Protein AF-0000000073562180 (afdb_homodimer)

pLDDT: mean 92.58, std 6.16, range [59.47, 98.06]

Radius of gyration: 21.29 Å; Cα contacts (8 Å, |Δi|>4): 419; chains: 2; bounding box: 47×71×52 Å

InterPro domains:
  IPR002048 EF-hand domain [PS50222] (78-113)
  IPR011992 EF-hand domain pair [SSF47473] (5-172)
  IPR018247 EF-Hand 1, calcium-binding site [PS00018] (91-103)

Secondary structure (DSSP, 8-state):
--GGGS-HHHHHHHHHHHGGGT-B-HHHHHHHHHHHHHT-SSS------HHHHHHHHHHH-SSSSSSB-HHHHHHHHHHHHHHHHHHHHH-TT-SSSB-HHHHHHHHHHHT----HHHHHHHHHHH--TTS-B-HHHHHHHHHHHHHHHHHHHHH-TT--SEEEEEHHHHHHHH--/--GGGS-HHHHHHHHHHHGGGT-B-HHHHHHHHHHHHHT-SSS------HHHHHHHHHHH-SSSSSSB-HHHHHHHHHHHHHHHHHHHHH-TT-SSSB-HHHHHHHHHHHT----HHHHHHHHHHH--TTS-B-HHHHHHHHHHHHHHHHHHHHH-TT--SEEEEEHHHHHHHH--

Organism: Merluccius polli (NCBI:txid89951)

Solvent-accessible surface area (backbone atoms only — not comparable to full-atom values): 19311 Å² total; per-residue (Å²): 132,61,75,80,72,50,54,65,68,56,49,51,52,46,55,69,67,21,53,92,78,53,34,34,39,36,70,53,43,30,52,51,52,36,54,59,48,66,74,43,83,76,48,36,66,90,56,61,48,63,64,50,29,43,50,48,40,61,69,49,32,82,82,74,76,74,30,30,38,69,64,38,42,52,53,48,50,54,49,52,53,51,52,49,52,43,50,59,70,45,24,80,81,69,73,22,39,30,44,66,69,35,42,55,56,38,38,44,73,75,68,46,90,70,54,69,66,34,50,52,48,48,46,72,64,48,28,47,98,81,50,35,27,32,46,48,42,48,52,46,47,53,52,50,49,53,47,48,52,52,49,48,56,66,62,21,76,81,67,74,63,46,37,78,34,37,64,65,55,45,44,42,70,34,72,90,132,60,75,83,73,49,55,65,67,56,50,52,53,45,52,70,68,20,52,93,78,53,34,33,39,36,70,53,45,29,53,50,53,37,55,59,49,68,74,45,82,78,48,36,67,90,55,60,47,62,64,50,28,43,49,47,39,61,67,48,33,82,84,75,75,76,31,30,40,67,67,37,42,51,52,49,50,52,49,51,52,52,53,48,53,44,50,58,70,44,24,81,81,68,74,22,40,30,45,67,70,37,42,55,55,39,37,43,72,74,68,45,90,70,53,70,66,34,51,51,48,49,46,70,63,48,28,48,100,80,51,36,27,32,47,46,42,48,51,44,48,53,53,49,50,52,47,49,53,51,48,48,55,66,63,22,75,80,67,73,63,46,37,78,34,38,65,67,54,45,43,42,70,34,72,86

Foldseek 3Di:
DDLVPDPPVLVVVQDVQCPDVQWAALVSVQVVVQVVCVPDDQADDPGADSVLSLLLLVQQPDPPPSTHHSVSVSVVVVLLVVLVVLQNVLPPVSPNWHALVSLQVSCVVSPDDDDPVVSVVLQVVAADPVSIHTSSSSSSSSSVRVLVVVVQCVQPVVVPVDHDDDPVRVCVSPVD/DDPVPDPPVLVVVQDVQCPDVQWAALVSVQVVVQVVCVPDDQADDPGADSVLSLLLLVQQPDPPPSTHHSVSVVVSVVLLVVLVVLQNVLPPVSPNWHALVSLQVSCVVSPDDDDPVVSVVLQVVAADPVSTHTSSSSSSSSSVRVLVVVVQCVQPVVVPVDHDDDPVRVCVSPVD

Structure (mmCIF, N/CA/C/O backbone):
data_AF-0000000073562180-model_v1
#
loop_
_entity.id
_entity.type
_entity.pdbx_description
1 polymer 'Calpain-2 catalytic subunit'
#
loop_
_atom_site.group_PDB
_atom_site.id
_atom_site.type_symbol
_atom_site.label_atom_id
_atom_site.label_alt_id
_atom_site.label_comp_id
_atom_site.label_asym_id
_atom_site.label_entity_id
_atom_site.label_seq_id
_atom_site.pdbx_PDB_ins_code
_atom_site.Cartn_x
_atom_site.Cartn_y
_atom_site.Cartn_z
_atom_site.occupancy
_atom_site.B_iso_or_equiv
_atom_site.auth_seq_id
_atom_site.auth_comp_id
_atom_site.auth_asym_id
_atom_site.auth_atom_id
_atom_site.pdbx_PDB_model_num
ATOM 1 N N . MET A 1 1 ? -0.769 -30.156 0.851 1 60.34 1 MET A N 1
ATOM 2 C CA . MET A 1 1 ? 0.366 -30.844 0.241 1 60.34 1 MET A CA 1
ATOM 3 C C . MET A 1 1 ? 1.23 -31.516 1.304 1 60.34 1 MET A C 1
ATOM 5 O O . MET A 1 1 ? 1.386 -30.984 2.406 1 60.34 1 MET A O 1
ATOM 9 N N . ASP A 1 2 ? 1.503 -32.656 1.08 1 68.19 2 ASP A N 1
ATOM 10 C CA . ASP A 1 2 ? 2.371 -33.469 1.955 1 68.19 2 ASP A CA 1
ATOM 11 C C . ASP A 1 2 ? 3.826 -33 1.825 1 68.19 2 ASP A C 1
ATOM 13 O O . ASP A 1 2 ? 4.32 -32.812 0.716 1 68.19 2 ASP A O 1
ATOM 17 N N . PRO A 1 3 ? 4.543 -32.625 2.977 1 70.38 3 PRO A N 1
ATOM 18 C CA . PRO A 1 3 ? 5.953 -32.219 2.912 1 70.38 3 PRO A CA 1
ATOM 19 C C . PRO A 1 3 ? 6.812 -33.25 2.143 1 70.38 3 PRO A C 1
ATOM 21 O O . PRO A 1 3 ? 7.836 -32.875 1.566 1 70.38 3 PRO A O 1
ATOM 24 N N . ASN A 1 4 ? 6.344 -34.344 2.143 1 68.12 4 ASN A N 1
ATOM 25 C CA . ASN A 1 4 ? 7.102 -35.375 1.451 1 68.12 4 ASN A CA 1
ATOM 26 C C . ASN A 1 4 ? 6.996 -35.25 -0.065 1 68.12 4 ASN A C 1
ATOM 28 O O . ASN A 1 4 ? 7.793 -35.812 -0.806 1 68.12 4 ASN A O 1
ATOM 32 N N . GLU A 1 5 ? 6.102 -34.469 -0.422 1 74.81 5 GLU A N 1
ATOM 33 C CA . GLU A 1 5 ? 5.871 -34.281 -1.852 1 74.81 5 GLU A CA 1
ATOM 34 C C . GLU A 1 5 ? 6.707 -33.125 -2.4 1 74.81 5 GLU A C 1
ATOM 36 O O . GLU A 1 5 ? 6.812 -32.938 -3.617 1 74.81 5 GLU A O 1
ATOM 41 N N . VAL A 1 6 ? 7.422 -32.562 -1.433 1 78.94 6 VAL A N 1
ATOM 42 C CA . VAL A 1 6 ? 8.242 -31.438 -1.845 1 78.94 6 VAL A CA 1
ATOM 43 C C . VAL A 1 6 ? 9.602 -31.938 -2.344 1 78.94 6 VAL A C 1
ATOM 45 O O . VAL A 1 6 ? 10.195 -32.844 -1.739 1 78.94 6 VAL A O 1
ATOM 48 N N . ASP A 1 7 ? 9.992 -31.469 -3.504 1 82.38 7 ASP A N 1
ATOM 49 C CA . ASP A 1 7 ? 11.281 -31.812 -4.098 1 82.38 7 ASP A CA 1
ATOM 50 C C . ASP A 1 7 ? 12.414 -31.656 -3.084 1 82.38 7 ASP A C 1
ATOM 52 O O . ASP A 1 7 ? 12.5 -30.641 -2.395 1 82.38 7 ASP A O 1
ATOM 56 N N . PRO A 1 8 ? 13.195 -32.719 -2.971 1 84.25 8 PRO A N 1
ATOM 57 C CA . PRO A 1 8 ? 14.297 -32.688 -2.014 1 84.25 8 PRO A CA 1
ATOM 58 C C . PRO A 1 8 ? 15.227 -31.5 -2.234 1 84.25 8 PRO A C 1
ATOM 60 O O . PRO A 1 8 ? 15.758 -30.938 -1.272 1 84.25 8 PRO A O 1
ATOM 63 N N . HIS A 1 9 ? 15.391 -31.172 -3.441 1 82.44 9 HIS A N 1
ATOM 64 C CA . HIS A 1 9 ? 16.234 -30.016 -3.719 1 82.44 9 HIS A CA 1
ATOM 65 C C . HIS A 1 9 ? 15.641 -28.734 -3.146 1 82.44 9 HIS A C 1
ATOM 67 O O . HIS A 1 9 ? 16.359 -27.922 -2.553 1 82.44 9 HIS A O 1
ATOM 73 N N . PHE A 1 10 ? 14.414 -28.688 -3.297 1 84.81 10 PHE A N 1
ATOM 74 C CA . PHE A 1 10 ? 13.719 -27.531 -2.752 1 84.81 10 PHE A CA 1
ATOM 75 C C . PHE A 1 10 ? 13.789 -27.531 -1.229 1 84.81 10 PHE A C 1
ATOM 77 O O . PHE A 1 10 ? 13.992 -26.469 -0.62 1 84.81 10 PHE A O 1
ATOM 84 N N . LYS A 1 11 ? 13.695 -28.609 -0.672 1 84.31 11 LYS A N 1
ATOM 85 C CA . LYS A 1 11 ? 13.773 -28.734 0.781 1 84.31 11 LYS A CA 1
ATOM 86 C C . LYS A 1 11 ? 15.148 -28.312 1.293 1 84.31 11 LYS A C 1
ATOM 88 O O . LYS A 1 11 ? 15.258 -27.625 2.307 1 84.31 11 LYS A O 1
ATOM 93 N N . HIS A 1 12 ? 16.062 -28.75 0.602 1 83.62 12 HIS A N 1
ATOM 94 C CA . HIS A 1 12 ? 17.438 -28.406 0.982 1 83.62 12 HIS A CA 1
ATOM 95 C C . HIS A 1 12 ? 17.672 -26.906 0.892 1 83.62 12 HIS A C 1
ATOM 97 O O . HIS A 1 12 ? 18.281 -26.312 1.778 1 83.62 12 HIS A O 1
ATOM 103 N N . LEU A 1 13 ? 17.156 -26.375 -0.151 1 79.94 13 LEU A N 1
ATOM 104 C CA . LEU A 1 13 ? 17.266 -24.938 -0.328 1 79.94 13 LEU A CA 1
ATOM 105 C C . LEU A 1 13 ? 16.547 -24.188 0.79 1 79.94 13 LEU A C 1
ATOM 107 O O . LEU A 1 13 ? 17.078 -23.219 1.346 1 79.94 13 LEU A O 1
ATOM 111 N N . PHE A 1 14 ? 15.414 -24.672 1.1 1 87.25 14 PHE A N 1
ATOM 112 C CA . PHE A 1 14 ? 14.602 -24.094 2.164 1 87.25 14 PHE A CA 1
ATOM 113 C C . PHE A 1 14 ? 15.352 -24.125 3.492 1 87.25 14 PHE A C 1
ATOM 115 O O . PHE A 1 14 ? 15.391 -23.125 4.211 1 87.25 14 PHE A O 1
ATOM 122 N N . ILE A 1 15 ? 15.953 -25.219 3.82 1 82.81 15 ILE A N 1
ATOM 123 C CA . ILE A 1 15 ? 16.672 -25.391 5.078 1 82.81 15 ILE A CA 1
ATOM 124 C C . ILE A 1 15 ? 17.844 -24.422 5.129 1 82.81 15 ILE A C 1
ATOM 126 O O . ILE A 1 15 ? 18.141 -23.844 6.176 1 82.81 15 ILE A O 1
ATOM 130 N N . LYS A 1 16 ? 18.375 -24.219 4.066 1 82.38 16 LYS A N 1
ATOM 131 C CA . LYS A 1 16 ? 19.547 -23.344 3.988 1 82.38 16 LYS A CA 1
ATOM 132 C C . LYS A 1 16 ? 19.141 -21.891 4.203 1 82.38 16 LYS A C 1
ATOM 134 O O . LYS A 1 16 ? 19.906 -21.109 4.789 1 82.38 16 LYS A O 1
ATOM 139 N N . ILE A 1 17 ? 17.922 -21.609 3.855 1 82.44 17 ILE A N 1
ATOM 140 C CA . ILE A 1 17 ? 17.594 -20.188 3.809 1 82.44 17 ILE A CA 1
ATOM 141 C C . ILE A 1 17 ? 16.734 -19.828 5.012 1 82.44 17 ILE A C 1
ATOM 143 O O . ILE A 1 17 ? 16.656 -18.656 5.402 1 82.44 17 ILE A O 1
ATOM 147 N N . SER A 1 18 ? 15.953 -20.719 5.625 1 83.44 18 SER A N 1
ATOM 148 C CA . SER A 1 18 ? 15.008 -20.453 6.699 1 83.44 18 SER A CA 1
ATOM 149 C C . SER A 1 18 ? 15.719 -20.297 8.039 1 83.44 18 SER A C 1
ATOM 151 O O . SER A 1 18 ? 15.141 -19.75 8.992 1 83.44 18 SER A O 1
ATOM 153 N N . GLY A 1 19 ? 16.875 -20.531 8.133 1 78.75 19 GLY A N 1
ATOM 154 C CA . GLY A 1 19 ? 17.609 -20.406 9.375 1 78.75 19 GLY A CA 1
ATOM 155 C C . GLY A 1 19 ? 17.234 -21.453 10.406 1 78.75 19 GLY A C 1
ATOM 156 O O . GLY A 1 19 ? 16.828 -22.562 10.047 1 78.75 19 GLY A O 1
ATOM 157 N N . ASN A 1 20 ? 17.297 -21.031 11.734 1 79.94 20 ASN A N 1
ATOM 158 C CA . ASN A 1 20 ? 17.188 -21.969 12.852 1 79.94 20 ASN A CA 1
ATOM 159 C C . ASN A 1 20 ? 15.742 -22.359 13.133 1 79.94 20 ASN A C 1
ATOM 161 O O . ASN A 1 20 ? 15.477 -23.453 13.625 1 79.94 20 ASN A O 1
ATOM 165 N N . ASP A 1 21 ? 14.867 -21.484 12.773 1 83.56 21 ASP A N 1
ATOM 166 C CA . ASP A 1 21 ? 13.484 -21.75 13.141 1 83.56 21 ASP A CA 1
ATOM 167 C C . ASP A 1 21 ? 12.742 -22.438 11.992 1 83.56 21 ASP A C 1
ATOM 169 O O . ASP A 1 21 ? 11.562 -22.781 12.125 1 83.56 21 ASP A O 1
ATOM 173 N N . SER A 1 22 ? 13.383 -22.672 10.867 1 88.88 22 SER A N 1
ATOM 174 C CA . SER A 1 22 ? 12.836 -23.344 9.688 1 88.88 22 SER A CA 1
ATOM 175 C C . SER A 1 22 ? 11.617 -22.594 9.148 1 88.88 22 SER A C 1
ATOM 177 O O . SER A 1 22 ? 10.648 -23.219 8.711 1 88.88 22 SER A O 1
ATOM 179 N N . GLU A 1 23 ? 11.57 -21.312 9.383 1 94.38 23 GLU A N 1
ATOM 180 C CA . GLU A 1 23 ? 10.547 -20.438 8.812 1 94.38 23 GLU A CA 1
ATOM 181 C C . GLU A 1 23 ? 11.172 -19.203 8.18 1 94.38 23 GLU A C 1
ATOM 183 O O . GLU A 1 23 ? 12.227 -18.734 8.617 1 94.38 23 GLU A O 1
ATOM 188 N N . ILE A 1 24 ? 10.562 -18.703 7.168 1 94.62 24 ILE A N 1
ATOM 189 C CA . ILE A 1 24 ? 11.078 -17.562 6.43 1 94.62 24 ILE A CA 1
ATOM 190 C C . ILE A 1 24 ? 10.305 -16.297 6.82 1 94.62 24 ILE A C 1
ATOM 192 O O . ILE A 1 24 ? 9.086 -16.234 6.625 1 94.62 24 ILE A O 1
ATOM 196 N N . SER A 1 25 ? 10.984 -15.305 7.371 1 92.94 25 SER A N 1
ATOM 197 C CA . SER A 1 25 ? 10.398 -14.008 7.699 1 92.94 25 SER A CA 1
ATOM 198 C C . SER A 1 25 ? 10.289 -13.125 6.465 1 92.94 25 SER A C 1
ATOM 200 O O . SER A 1 25 ? 10.883 -13.422 5.426 1 92.94 25 SER A O 1
ATOM 202 N N . PRO A 1 26 ? 9.586 -12.031 6.598 1 93.56 26 PRO A N 1
ATOM 203 C CA . PRO A 1 26 ? 9.531 -11.102 5.469 1 93.56 26 PRO A CA 1
ATOM 204 C C . PRO A 1 26 ? 10.906 -10.555 5.082 1 93.56 26 PRO A C 1
ATOM 206 O O . PRO A 1 26 ? 11.195 -10.391 3.895 1 93.56 26 PRO A O 1
ATOM 209 N N . PHE A 1 27 ? 11.688 -10.344 6.035 1 91 27 PHE A N 1
ATOM 210 C CA . PHE A 1 27 ? 13.031 -9.844 5.773 1 91 27 PHE A CA 1
ATOM 211 C C . PHE A 1 27 ? 13.852 -10.867 5 1 91 27 PHE A C 1
ATOM 213 O O . PHE A 1 27 ? 14.531 -10.523 4.031 1 91 27 PHE A O 1
ATOM 220 N N . GLU A 1 28 ? 13.781 -12.047 5.406 1 92.31 28 GLU A N 1
ATOM 221 C CA . GLU A 1 28 ? 14.492 -13.125 4.73 1 92.31 28 GLU A CA 1
ATOM 222 C C . GLU A 1 28 ? 13.938 -13.367 3.334 1 92.31 28 GLU A C 1
ATOM 224 O O . GLU A 1 28 ? 14.688 -13.625 2.393 1 92.31 28 GLU A O 1
ATOM 229 N N . LEU A 1 29 ? 12.648 -13.289 3.268 1 95.12 29 LEU A N 1
ATOM 230 C CA . LEU A 1 29 ? 12 -13.469 1.972 1 95.12 29 LEU A CA 1
ATOM 231 C C . LEU A 1 29 ? 12.484 -12.422 0.975 1 95.12 29 LEU A C 1
ATOM 233 O O . LEU A 1 29 ? 12.75 -12.734 -0.185 1 95.12 29 LEU A O 1
ATOM 237 N N . GLN A 1 30 ? 12.578 -11.25 1.396 1 94.5 30 GLN A N 1
ATOM 238 C CA . GLN A 1 30 ? 13.062 -10.164 0.545 1 94.5 30 GLN A CA 1
ATOM 239 C C . GLN A 1 30 ? 14.438 -10.492 -0.026 1 94.5 30 GLN A C 1
ATOM 241 O O . GLN A 1 30 ? 14.68 -10.32 -1.223 1 94.5 30 GLN A O 1
ATOM 246 N N . GLU A 1 31 ? 15.281 -10.938 0.769 1 93.06 31 GLU A N 1
ATOM 247 C CA . GLU A 1 31 ? 16.625 -11.297 0.339 1 93.06 31 GLU A CA 1
ATOM 248 C C . GLU A 1 31 ? 16.594 -12.438 -0.677 1 93.06 31 GLU A C 1
ATOM 250 O O . GLU A 1 31 ? 17.297 -12.391 -1.693 1 93.06 31 GLU A O 1
ATOM 255 N N . ILE A 1 32 ? 15.828 -13.383 -0.373 1 93.06 32 ILE A N 1
ATOM 256 C CA . ILE A 1 32 ? 15.727 -14.562 -1.222 1 93.06 32 ILE A CA 1
ATOM 257 C C . ILE A 1 32 ? 15.211 -14.164 -2.604 1 93.06 32 ILE A C 1
ATOM 259 O O . ILE A 1 32 ? 15.812 -14.508 -3.621 1 93.06 32 ILE A O 1
ATOM 263 N N . LEU A 1 33 ? 14.141 -13.438 -2.639 1 94.62 33 LEU A N 1
ATOM 264 C CA . LEU A 1 33 ? 13.531 -13.055 -3.906 1 94.62 33 LEU A CA 1
ATOM 265 C C . LEU A 1 33 ? 14.453 -12.148 -4.703 1 94.62 33 LEU A C 1
ATOM 267 O O . LEU A 1 33 ? 14.594 -12.305 -5.918 1 94.62 33 LEU A O 1
ATOM 271 N N . ASN A 1 34 ? 15.062 -11.25 -4.055 1 94.25 34 ASN A N 1
ATOM 272 C CA . ASN A 1 34 ? 16 -10.359 -4.738 1 94.25 34 ASN A CA 1
ATOM 273 C C . ASN A 1 34 ? 17.188 -11.125 -5.309 1 94.25 34 ASN A C 1
ATOM 275 O O . ASN A 1 34 ? 17.641 -10.836 -6.418 1 94.25 34 ASN A O 1
ATOM 279 N N . ASP A 1 35 ? 17.641 -12.062 -4.582 1 91.88 35 ASP A N 1
ATOM 280 C CA . ASP A 1 35 ? 18.75 -12.891 -5.055 1 91.88 35 ASP A CA 1
ATOM 281 C C . ASP A 1 35 ? 18.344 -13.695 -6.293 1 91.88 35 ASP A C 1
ATOM 283 O O . ASP A 1 35 ? 19.125 -13.797 -7.246 1 91.88 35 ASP A O 1
ATOM 287 N N . VAL A 1 36 ? 17.219 -14.258 -6.207 1 88.88 36 VAL A N 1
ATOM 288 C CA . VAL A 1 36 ? 16.719 -15.047 -7.32 1 88.88 36 VAL A CA 1
ATOM 289 C C . VAL A 1 36 ? 16.547 -14.156 -8.555 1 88.88 36 VAL A C 1
ATOM 291 O O . VAL A 1 36 ? 16.938 -14.539 -9.656 1 88.88 36 VAL A O 1
ATOM 294 N N . MET A 1 37 ? 16.047 -12.984 -8.406 1 89.88 37 MET A N 1
ATOM 295 C CA . MET A 1 37 ? 15.742 -12.109 -9.531 1 89.88 37 MET A CA 1
ATOM 296 C C . MET A 1 37 ? 17.016 -11.5 -10.117 1 89.88 37 MET A C 1
ATOM 298 O O . MET A 1 37 ? 17.078 -11.211 -11.312 1 89.88 37 MET A O 1
ATOM 302 N N . LYS A 1 38 ? 17.922 -11.258 -9.266 1 89.81 38 LYS A N 1
ATOM 303 C CA . LYS A 1 38 ? 19.188 -10.688 -9.719 1 89.81 38 LYS A CA 1
ATOM 304 C C . LYS A 1 38 ? 19.859 -11.57 -10.766 1 89.81 38 LYS A C 1
ATOM 306 O O . LYS A 1 38 ? 20.609 -11.086 -11.609 1 89.81 38 LYS A O 1
ATOM 311 N N . LYS A 1 39 ? 19.609 -12.781 -10.773 1 89.06 39 LYS A N 1
ATOM 312 C CA . LYS A 1 39 ? 20.25 -13.75 -11.672 1 89.06 39 LYS A CA 1
ATOM 313 C C . LYS A 1 39 ? 19.516 -13.812 -13.008 1 89.06 39 LYS A C 1
ATOM 315 O O . LYS A 1 39 ? 20 -14.438 -13.953 1 89.06 39 LYS A O 1
ATOM 320 N N . ARG A 1 40 ? 18.469 -13.164 -13.062 1 88.69 40 ARG A N 1
ATOM 321 C CA . ARG A 1 40 ? 17.656 -13.219 -14.273 1 88.69 40 ARG A CA 1
ATOM 322 C C . ARG A 1 40 ? 17.906 -11.984 -15.141 1 88.69 40 ARG A C 1
ATOM 324 O O . ARG A 1 40 ? 18.031 -10.875 -14.625 1 88.69 40 ARG A O 1
ATOM 331 N N . LEU A 1 41 ? 17.969 -12.219 -16.453 1 88.06 41 LEU A N 1
ATOM 332 C CA . LEU A 1 41 ? 18.188 -11.133 -17.406 1 88.06 41 LEU A CA 1
ATOM 333 C C . LEU A 1 41 ? 16.922 -10.883 -18.234 1 88.06 41 LEU A C 1
ATOM 335 O O . LEU A 1 41 ? 16.812 -9.852 -18.891 1 88.06 41 LEU A O 1
ATOM 339 N N . ASP A 1 42 ? 16 -11.703 -18.109 1 90.62 42 ASP A N 1
ATOM 340 C CA . ASP A 1 42 ? 14.828 -11.664 -18.984 1 90.62 42 ASP A CA 1
ATOM 341 C C . ASP A 1 42 ? 13.727 -10.789 -18.391 1 90.62 42 ASP A C 1
ATOM 343 O O . ASP A 1 42 ? 12.734 -10.492 -19.062 1 90.62 42 ASP A O 1
ATOM 347 N N . VAL A 1 43 ? 13.891 -10.336 -17.109 1 93.25 43 VAL A N 1
ATOM 348 C CA . VAL A 1 43 ? 12.922 -9.461 -16.469 1 93.25 43 VAL A CA 1
ATOM 349 C C . VAL A 1 43 ? 13.641 -8.32 -15.758 1 93.25 43 VAL A C 1
ATOM 351 O O . VAL A 1 43 ? 14.727 -8.516 -15.195 1 93.25 43 VAL A O 1
ATOM 354 N N . LYS A 1 44 ? 13.07 -7.258 -15.883 1 94.31 44 LYS A N 1
ATOM 355 C CA . LYS A 1 44 ? 13.594 -6.117 -15.141 1 94.31 44 LYS A CA 1
ATOM 356 C C . LYS A 1 44 ? 12.977 -6.043 -13.742 1 94.31 44 LYS A C 1
ATOM 358 O O . LYS A 1 44 ? 11.781 -6.293 -13.57 1 94.31 44 LYS A O 1
ATOM 363 N N . THR A 1 45 ? 13.805 -5.688 -12.789 1 92.88 45 THR A N 1
ATOM 364 C CA . THR A 1 45 ? 13.352 -5.582 -11.406 1 92.88 45 THR A CA 1
ATOM 365 C C . THR A 1 45 ? 14.133 -4.504 -10.656 1 92.88 45 THR A C 1
ATOM 367 O O . THR A 1 45 ? 15.336 -4.332 -10.883 1 92.88 45 THR A O 1
ATOM 370 N N . ASP A 1 46 ? 13.43 -3.783 -9.758 1 89.06 46 ASP A N 1
ATOM 371 C CA . ASP A 1 46 ? 14.07 -2.832 -8.859 1 89.06 46 ASP A CA 1
ATOM 372 C C . ASP A 1 46 ? 14.25 -3.434 -7.465 1 89.06 46 ASP A C 1
ATOM 374 O O . ASP A 1 46 ? 14.719 -2.758 -6.547 1 89.06 46 ASP A O 1
ATOM 378 N N . GLY A 1 47 ? 13.867 -4.711 -7.355 1 92.94 47 GLY A N 1
ATOM 379 C CA . GLY A 1 47 ? 13.883 -5.344 -6.047 1 92.94 47 GLY A CA 1
ATOM 380 C C . GLY A 1 47 ? 12.547 -5.273 -5.328 1 92.94 47 GLY A C 1
ATOM 381 O O . GLY A 1 47 ? 11.789 -4.316 -5.508 1 92.94 47 GLY A O 1
ATOM 382 N N . PHE A 1 48 ? 12.375 -6.262 -4.48 1 94.06 48 PHE A N 1
ATOM 383 C CA . PHE A 1 48 ? 11.133 -6.293 -3.717 1 94.06 48 PHE A CA 1
ATOM 384 C C . PHE A 1 48 ? 11.234 -5.406 -2.482 1 94.06 48 PHE A C 1
ATOM 386 O O . PHE A 1 48 ? 12.266 -5.387 -1.809 1 94.06 48 PHE A O 1
ATOM 393 N N . SER A 1 49 ? 10.156 -4.723 -2.287 1 89.62 49 SER A N 1
ATOM 394 C CA . SER A 1 49 ? 10.102 -3.949 -1.05 1 89.62 49 SER A CA 1
ATOM 395 C C . SER A 1 49 ? 9.727 -4.832 0.135 1 89.62 49 SER A C 1
ATOM 397 O O . SER A 1 49 ? 9.133 -5.898 -0.041 1 89.62 49 SER A O 1
ATOM 399 N N . LEU A 1 50 ? 10.117 -4.375 1.303 1 88.94 50 LEU A N 1
ATOM 400 C CA . LEU A 1 50 ? 9.734 -5.102 2.51 1 88.94 50 LEU A CA 1
ATOM 401 C C . LEU A 1 50 ? 8.219 -5.148 2.656 1 88.94 50 LEU A C 1
ATOM 403 O O . LEU A 1 50 ? 7.668 -6.16 3.102 1 88.94 50 LEU A O 1
ATOM 407 N N . GLN A 1 51 ? 7.586 -4.141 2.285 1 88.5 51 GLN A N 1
ATOM 408 C CA . GLN A 1 51 ? 6.129 -4.09 2.344 1 88.5 51 GLN A CA 1
ATOM 409 C C . GLN A 1 51 ? 5.504 -5.164 1.458 1 88.5 51 GLN A C 1
ATOM 411 O O . GLN A 1 51 ? 4.574 -5.859 1.876 1 88.5 51 GLN A O 1
ATOM 416 N N . THR A 1 52 ? 6.012 -5.301 0.276 1 92.56 52 THR A N 1
ATOM 417 C CA . THR A 1 52 ? 5.52 -6.332 -0.632 1 92.56 52 THR A CA 1
ATOM 418 C C . THR A 1 52 ? 5.738 -7.723 -0.042 1 92.56 52 THR A C 1
ATOM 420 O O . THR A 1 52 ? 4.848 -8.57 -0.096 1 92.56 52 THR A O 1
ATOM 423 N N . CYS A 1 53 ? 6.887 -7.91 0.587 1 95 53 CYS A N 1
ATOM 424 C CA . CYS A 1 53 ? 7.199 -9.203 1.181 1 95 53 CYS A CA 1
ATOM 425 C C . CYS A 1 53 ? 6.285 -9.5 2.365 1 95 53 CYS A C 1
ATOM 427 O O . CYS A 1 53 ? 5.887 -10.641 2.58 1 95 53 CYS A O 1
ATOM 429 N N . ARG A 1 54 ? 5.949 -8.508 3.105 1 93.38 54 ARG A N 1
ATOM 430 C CA . ARG A 1 54 ? 4.988 -8.68 4.188 1 93.38 54 ARG A CA 1
ATOM 431 C C . ARG A 1 54 ? 3.627 -9.109 3.65 1 93.38 54 ARG A C 1
ATOM 433 O O . ARG A 1 54 ? 2.967 -9.969 4.238 1 93.38 54 ARG A O 1
ATOM 440 N N . GLN A 1 55 ? 3.281 -8.523 2.562 1 94.12 55 GLN A N 1
ATOM 441 C CA . GLN A 1 55 ? 2.006 -8.875 1.946 1 94.12 55 GLN A CA 1
ATOM 442 C C . GLN A 1 55 ? 2.018 -10.312 1.439 1 94.12 55 GLN A C 1
ATOM 444 O O . GLN A 1 55 ? 1.026 -11.031 1.575 1 94.12 55 GLN A O 1
ATOM 449 N N . ILE A 1 56 ? 3.107 -10.672 0.9 1 97.25 56 ILE A N 1
ATOM 450 C CA . ILE A 1 56 ? 3.25 -12.031 0.403 1 97.25 56 ILE A CA 1
ATOM 451 C C . ILE A 1 56 ? 3.117 -13.023 1.56 1 97.25 56 ILE A C 1
ATOM 453 O O . ILE A 1 56 ? 2.363 -13.992 1.471 1 97.25 56 ILE A O 1
ATOM 457 N N . VAL A 1 57 ? 3.811 -12.727 2.568 1 96.44 57 VAL A N 1
ATOM 458 C CA . VAL A 1 57 ? 3.746 -13.586 3.748 1 96.44 57 VAL A CA 1
ATOM 459 C C . VAL A 1 57 ? 2.316 -13.625 4.281 1 96.44 57 VAL A C 1
ATOM 461 O O . VAL A 1 57 ? 1.812 -14.688 4.641 1 96.44 57 VAL A O 1
ATOM 464 N N . GLY A 1 58 ? 1.676 -12.516 4.277 1 95.25 58 GLY A N 1
ATOM 465 C CA . GLY A 1 58 ? 0.294 -12.453 4.727 1 95.25 58 GLY A CA 1
ATOM 466 C C . GLY A 1 58 ? -0.638 -13.336 3.918 1 95.25 58 GLY A C 1
ATOM 467 O O . GLY A 1 58 ? -1.507 -14.008 4.477 1 95.25 58 GLY A O 1
ATOM 468 N N . LEU A 1 59 ? -0.411 -13.383 2.664 1 96.19 59 LEU A N 1
ATOM 469 C CA . LEU A 1 59 ? -1.254 -14.188 1.785 1 96.19 59 LEU A CA 1
ATOM 470 C C . LEU A 1 59 ? -0.952 -15.672 1.952 1 96.19 59 LEU A C 1
ATOM 472 O O . LEU A 1 59 ? -1.869 -16.5 1.995 1 96.19 59 LEU A O 1
ATOM 476 N N . MET A 1 60 ? 0.316 -15.984 2.113 1 97.19 60 MET A N 1
ATOM 477 C CA . MET A 1 60 ? 0.75 -17.375 1.999 1 97.19 60 MET A CA 1
ATOM 478 C C . MET A 1 60 ? 0.709 -18.062 3.355 1 97.19 60 MET A C 1
ATOM 480 O O . MET A 1 60 ? 0.631 -19.297 3.426 1 97.19 60 MET A O 1
ATOM 484 N N . ASP A 1 61 ? 0.832 -17.312 4.352 1 96.25 61 ASP A N 1
ATOM 485 C CA . ASP A 1 61 ? 0.876 -17.875 5.699 1 96.25 61 ASP A CA 1
ATOM 486 C C . ASP A 1 61 ? -0.483 -18.438 6.102 1 96.25 61 ASP A C 1
ATOM 488 O O . ASP A 1 61 ? -1.431 -17.688 6.34 1 96.25 61 ASP A O 1
ATOM 492 N N . ARG A 1 62 ? -0.495 -19.719 6.32 1 93.38 62 ARG A N 1
ATOM 493 C CA . ARG A 1 62 ? -1.763 -20.359 6.648 1 93.38 62 ARG A CA 1
ATOM 494 C C . ARG A 1 62 ? -1.827 -20.719 8.125 1 93.38 62 ARG A C 1
ATOM 496 O O . ARG A 1 62 ? -2.912 -20.922 8.68 1 93.38 62 ARG A O 1
ATOM 503 N N . ASP A 1 63 ? -0.745 -20.766 8.805 1 92.5 63 ASP A N 1
ATOM 504 C CA . ASP A 1 63 ? -0.76 -21.219 10.188 1 92.5 63 ASP A CA 1
ATOM 505 C C . ASP A 1 63 ? -0.641 -20.047 11.156 1 92.5 63 ASP A C 1
ATOM 507 O O . ASP A 1 63 ? -0.584 -20.25 12.375 1 92.5 63 ASP A O 1
ATOM 511 N N . GLY A 1 64 ? -0.465 -18.828 10.703 1 89.75 64 GLY A N 1
ATOM 512 C CA . GLY A 1 64 ? -0.556 -17.641 11.531 1 89.75 64 GLY A CA 1
ATOM 513 C C . GLY A 1 64 ? 0.733 -17.328 12.266 1 89.75 64 GLY A C 1
ATOM 514 O O . GLY A 1 64 ? 0.719 -16.625 13.281 1 89.75 64 GLY A O 1
ATOM 515 N N . THR A 1 65 ? 1.876 -17.828 11.766 1 91.38 65 THR A N 1
ATOM 516 C CA . THR A 1 65 ? 3.148 -17.594 12.438 1 91.38 65 THR A CA 1
ATOM 517 C C . THR A 1 65 ? 3.77 -16.281 11.984 1 91.38 65 THR A C 1
ATOM 519 O O . THR A 1 65 ? 4.773 -15.836 12.539 1 91.38 65 THR A O 1
ATOM 522 N N . SER A 1 66 ? 3.18 -15.742 10.922 1 90.75 66 SER A N 1
ATOM 523 C CA . SER A 1 66 ? 3.707 -14.523 10.312 1 90.75 66 SER A CA 1
ATOM 524 C C . SER A 1 66 ? 5.016 -14.797 9.578 1 90.75 66 SER A C 1
ATOM 526 O O . SER A 1 66 ? 5.781 -13.875 9.289 1 90.75 66 SER A O 1
ATOM 528 N N . LYS A 1 67 ? 5.328 -16.062 9.414 1 94.88 67 LYS A N 1
ATOM 529 C CA . LYS A 1 67 ? 6.445 -16.562 8.617 1 94.88 67 LYS A CA 1
ATOM 530 C C . LYS A 1 67 ? 6 -17.688 7.695 1 94.88 67 LYS A C 1
ATOM 532 O O . LYS A 1 67 ? 4.859 -18.156 7.777 1 94.88 67 LYS A O 1
ATOM 537 N N . LEU A 1 68 ? 6.891 -18.062 6.789 1 96.31 68 LEU A N 1
ATOM 538 C CA . LEU A 1 68 ? 6.535 -19.125 5.848 1 96.31 68 LEU A CA 1
ATOM 539 C C . LEU A 1 68 ? 7.258 -20.422 6.191 1 96.31 68 LEU A C 1
ATOM 541 O O . LEU A 1 68 ? 8.484 -20.453 6.273 1 96.31 68 LEU A O 1
ATOM 545 N N . GLY A 1 69 ? 6.465 -21.438 6.434 1 94.25 69 GLY A N 1
ATOM 546 C CA . GLY A 1 69 ? 7.035 -22.766 6.523 1 94.25 69 GLY A CA 1
ATOM 547 C C . GLY A 1 69 ? 7.348 -23.375 5.168 1 94.25 69 GLY A C 1
ATOM 548 O O . GLY A 1 69 ? 7.152 -22.719 4.133 1 94.25 69 GLY A O 1
ATOM 549 N N . LEU A 1 70 ? 7.766 -24.625 5.254 1 92.62 70 LEU A N 1
ATOM 550 C CA . LEU A 1 70 ? 8.227 -25.297 4.047 1 92.62 70 LEU A CA 1
ATOM 551 C C . LEU A 1 70 ? 7.113 -25.391 3.01 1 92.62 70 LEU A C 1
ATOM 553 O O . LEU A 1 70 ? 7.309 -25.031 1.849 1 92.62 70 LEU A O 1
ATOM 557 N N . LEU A 1 71 ? 6.012 -25.812 3.385 1 94 71 LEU A N 1
ATOM 558 C CA . LEU A 1 71 ? 4.906 -26.016 2.453 1 94 71 LEU A CA 1
ATOM 559 C C . LEU A 1 71 ? 4.395 -24.672 1.92 1 94 71 LEU A C 1
ATOM 561 O O . LEU A 1 71 ? 4.074 -24.562 0.735 1 94 71 LEU A O 1
ATOM 565 N N . GLU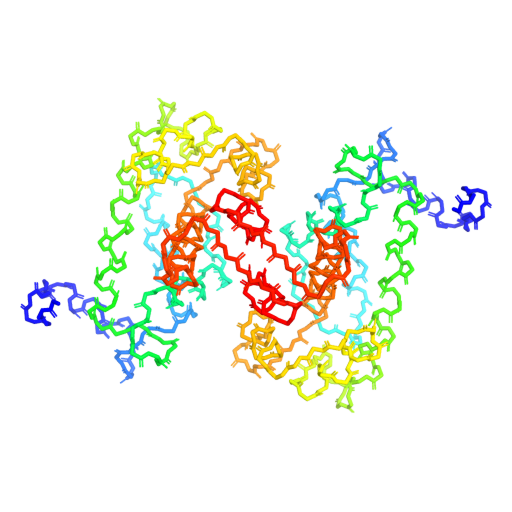 A 1 72 ? 4.277 -23.688 2.789 1 96 72 GLU A N 1
ATOM 566 C CA . GLU A 1 72 ? 3.846 -22.359 2.391 1 96 72 GLU A CA 1
ATOM 567 C C . GLU A 1 72 ? 4.816 -21.734 1.392 1 96 72 GLU A C 1
ATOM 569 O O . GLU A 1 72 ? 4.395 -21.109 0.412 1 96 72 GLU A O 1
ATOM 574 N N . PHE A 1 73 ? 6.02 -22.016 1.698 1 95.06 73 PHE A N 1
ATOM 575 C CA . PHE A 1 73 ? 7.039 -21.469 0.809 1 95.06 73 PHE A CA 1
ATOM 576 C C . PHE A 1 73 ? 7.008 -22.172 -0.543 1 95.06 73 PHE A C 1
ATOM 578 O O . PHE A 1 73 ? 7.199 -21.547 -1.583 1 95.06 73 PHE A O 1
ATOM 585 N N . HIS A 1 74 ? 6.852 -23.375 -0.526 1 94.12 74 HIS A N 1
ATOM 586 C CA . HIS A 1 74 ? 6.75 -24.141 -1.771 1 94.12 74 HIS A CA 1
ATOM 587 C C . HIS A 1 74 ? 5.582 -23.641 -2.619 1 94.12 74 HIS A C 1
ATOM 589 O O . HIS A 1 74 ? 5.711 -23.5 -3.838 1 94.12 74 HIS A O 1
ATOM 595 N N . ALA A 1 75 ? 4.508 -23.375 -2.016 1 95.31 75 ALA A N 1
ATOM 596 C CA . ALA A 1 75 ? 3.342 -22.844 -2.713 1 95.31 75 ALA A CA 1
ATOM 597 C C . ALA A 1 75 ? 3.643 -21.469 -3.312 1 95.31 75 ALA A C 1
ATOM 599 O O . ALA A 1 75 ? 3.25 -21.188 -4.445 1 95.31 75 ALA A O 1
ATOM 600 N N . LEU A 1 76 ? 4.285 -20.703 -2.555 1 95.88 76 LEU A N 1
ATOM 601 C CA . LEU A 1 76 ? 4.688 -19.391 -3.043 1 95.88 76 LEU A CA 1
ATOM 602 C C . LEU A 1 76 ? 5.586 -19.516 -4.27 1 95.88 76 LEU A C 1
ATOM 604 O O . LEU A 1 76 ? 5.375 -18.828 -5.27 1 95.88 76 LEU A O 1
ATOM 608 N N . TRP A 1 77 ? 6.508 -20.406 -4.137 1 93.31 77 TRP A N 1
ATOM 609 C CA . TRP A 1 77 ? 7.457 -20.594 -5.227 1 93.31 77 TRP A CA 1
ATOM 610 C C . TRP A 1 77 ? 6.742 -21.016 -6.508 1 93.31 77 TRP A C 1
ATOM 612 O O . TRP A 1 77 ? 7.035 -20.5 -7.59 1 93.31 77 TRP A O 1
ATOM 622 N N . THR A 1 78 ? 5.895 -21.891 -6.363 1 94.5 78 THR A N 1
ATOM 623 C CA . THR A 1 78 ? 5.102 -22.344 -7.5 1 94.5 78 THR A CA 1
ATOM 624 C C . THR A 1 78 ? 4.32 -21.172 -8.109 1 94.5 78 THR A C 1
ATOM 626 O O . THR A 1 78 ? 4.258 -21.047 -9.336 1 94.5 78 THR A O 1
ATOM 629 N N . LYS A 1 79 ? 3.789 -20.375 -7.312 1 95.69 79 LYS A N 1
ATOM 630 C CA . LYS A 1 79 ? 3.035 -19.203 -7.766 1 95.69 79 LYS A CA 1
ATOM 631 C C . LYS A 1 79 ? 3.936 -18.219 -8.508 1 95.69 79 LYS A C 1
ATOM 633 O O . LYS A 1 79 ? 3.553 -17.688 -9.547 1 95.69 79 LYS A O 1
ATOM 638 N N . ILE A 1 80 ? 5.066 -18 -8.008 1 95.12 80 ILE A N 1
ATOM 639 C CA . ILE A 1 80 ? 6.008 -17.062 -8.609 1 95.12 80 ILE A CA 1
ATOM 640 C C . ILE A 1 80 ? 6.434 -17.578 -9.984 1 95.12 80 ILE A C 1
ATOM 642 O O . ILE A 1 80 ? 6.531 -16.797 -10.938 1 95.12 80 ILE A O 1
ATOM 646 N N . GLN A 1 81 ? 6.648 -18.891 -10.062 1 94.69 81 GLN A N 1
ATOM 647 C CA . GLN A 1 81 ? 7.004 -19.469 -11.352 1 94.69 81 GLN A CA 1
ATOM 648 C C . GLN A 1 81 ? 5.883 -19.281 -12.375 1 94.69 81 GLN A C 1
ATOM 650 O O . GLN A 1 81 ? 6.137 -18.938 -13.531 1 94.69 81 GLN A O 1
ATOM 655 N N . LYS A 1 82 ? 4.734 -19.484 -11.914 1 97.06 82 LYS A N 1
ATOM 656 C CA . LYS A 1 82 ? 3.578 -19.281 -12.789 1 97.06 82 LYS A CA 1
ATOM 657 C C . LYS A 1 82 ? 3.482 -17.828 -13.25 1 97.06 82 LYS A C 1
ATOM 659 O O . LYS A 1 82 ? 3.268 -17.562 -14.43 1 97.06 82 LYS A O 1
ATOM 664 N N . TYR A 1 83 ? 3.576 -16.891 -12.352 1 96.81 83 TYR A N 1
ATOM 665 C CA . TYR A 1 83 ? 3.49 -15.469 -12.656 1 96.81 83 TYR A CA 1
ATOM 666 C C . TYR A 1 83 ? 4.625 -15.039 -13.578 1 96.81 83 TYR A C 1
ATOM 668 O O . TYR A 1 83 ? 4.441 -14.18 -14.453 1 96.81 83 TYR A O 1
ATOM 676 N N . LEU A 1 84 ? 5.801 -15.656 -13.375 1 95.62 84 LEU A N 1
ATOM 677 C CA . LEU A 1 84 ? 6.934 -15.383 -14.258 1 95.62 84 LEU A CA 1
ATOM 678 C C . LEU A 1 84 ? 6.629 -15.828 -15.688 1 95.62 84 LEU A C 1
ATOM 680 O O . LEU A 1 84 ? 6.906 -15.102 -16.641 1 95.62 84 LEU A O 1
ATOM 684 N N . ASP A 1 85 ? 6.082 -16.969 -15.789 1 96.88 85 ASP A N 1
ATOM 685 C CA . ASP A 1 85 ? 5.711 -17.484 -17.109 1 96.88 85 ASP A CA 1
ATOM 686 C C . ASP A 1 85 ? 4.699 -16.547 -17.781 1 96.88 85 ASP A C 1
ATOM 688 O O . ASP A 1 85 ? 4.84 -16.234 -18.969 1 96.88 85 ASP A O 1
ATOM 692 N N . ILE A 1 86 ? 3.754 -16.125 -17.078 1 97.75 86 ILE A N 1
ATOM 693 C CA . ILE A 1 86 ? 2.74 -15.219 -17.594 1 97.75 86 ILE A CA 1
ATOM 694 C C . ILE A 1 86 ? 3.393 -13.906 -18.016 1 97.75 86 ILE A C 1
ATOM 696 O O . ILE A 1 86 ? 3.111 -13.383 -19.094 1 97.75 86 ILE A O 1
ATOM 700 N N . PHE A 1 87 ? 4.215 -13.398 -17.156 1 97.31 87 PHE A N 1
ATOM 701 C CA . PHE A 1 87 ? 4.91 -12.141 -17.422 1 97.31 87 PHE A CA 1
ATOM 702 C C . PHE A 1 87 ? 5.691 -12.227 -18.734 1 97.31 87 PHE A C 1
ATOM 704 O O . PHE A 1 87 ? 5.57 -11.352 -19.594 1 97.31 87 PHE A O 1
ATOM 711 N N . ARG A 1 88 ? 6.391 -13.266 -18.922 1 94.94 88 ARG A N 1
ATOM 712 C CA . ARG A 1 88 ? 7.238 -13.453 -20.094 1 94.94 88 ARG A CA 1
ATOM 713 C C . ARG A 1 88 ? 6.398 -13.586 -21.359 1 94.94 88 ARG A C 1
ATOM 715 O O . ARG A 1 88 ? 6.766 -13.062 -22.406 1 94.94 88 ARG A O 1
ATOM 722 N N . ARG A 1 89 ? 5.367 -14.219 -21.25 1 95.81 89 ARG A N 1
ATOM 723 C CA . ARG A 1 89 ? 4.512 -14.453 -22.406 1 95.81 89 ARG A CA 1
ATOM 724 C C . ARG A 1 89 ? 3.881 -13.156 -22.906 1 95.81 89 ARG A C 1
ATOM 726 O O . ARG A 1 89 ? 3.658 -12.984 -24.109 1 95.81 89 ARG A O 1
ATOM 733 N N . HIS A 1 90 ? 3.629 -12.258 -21.984 1 95.69 90 HIS A N 1
ATOM 734 C CA . HIS A 1 90 ? 2.906 -11.047 -22.359 1 95.69 90 HIS A CA 1
ATOM 735 C C . HIS A 1 90 ? 3.861 -9.875 -22.547 1 95.69 90 HIS A C 1
ATOM 737 O O . HIS A 1 90 ? 3.438 -8.781 -22.938 1 95.69 90 HIS A O 1
ATOM 743 N N . ASP A 1 91 ? 5.117 -10.148 -22.219 1 93.44 91 ASP A N 1
ATOM 744 C CA . ASP A 1 91 ? 6.125 -9.156 -22.578 1 93.44 91 ASP A CA 1
ATOM 745 C C . ASP A 1 91 ? 6.5 -9.242 -24.047 1 93.44 91 ASP A C 1
ATOM 747 O O . ASP A 1 91 ? 7.609 -9.656 -24.391 1 93.44 91 ASP A O 1
ATOM 751 N N . SER A 1 92 ? 5.727 -8.68 -24.891 1 89.69 92 SER A N 1
ATOM 752 C CA . SER A 1 92 ? 5.789 -8.867 -26.344 1 89.69 92 SER A CA 1
ATOM 753 C C . SER A 1 92 ? 7.051 -8.25 -26.922 1 89.69 92 SER A C 1
ATOM 755 O O . SER A 1 92 ? 7.59 -8.742 -27.922 1 89.69 92 SER A O 1
ATOM 757 N N . ASP A 1 93 ? 7.586 -7.156 -26.344 1 89.69 93 ASP A N 1
ATOM 758 C CA . ASP A 1 93 ? 8.742 -6.484 -26.922 1 89.69 93 ASP A CA 1
ATOM 759 C C . ASP A 1 93 ? 10.031 -6.883 -26.203 1 89.69 93 ASP A C 1
ATOM 761 O O . ASP A 1 93 ? 11.078 -6.27 -26.406 1 89.69 93 ASP A O 1
ATOM 765 N N . SER A 1 94 ? 9.922 -7.785 -25.266 1 90.31 94 SER A N 1
ATOM 766 C CA . SER A 1 94 ? 11.055 -8.312 -24.516 1 90.31 94 SER A CA 1
ATOM 767 C C . SER A 1 94 ? 11.812 -7.195 -23.797 1 90.31 94 SER A C 1
ATOM 769 O O . SER A 1 94 ? 13.039 -7.207 -23.75 1 90.31 94 SER A O 1
ATOM 771 N N . SER A 1 95 ? 11.086 -6.191 -23.359 1 90.88 95 SER A N 1
ATOM 772 C CA . SER A 1 95 ? 11.68 -5.066 -22.641 1 90.88 95 SER A CA 1
ATOM 773 C C . SER A 1 95 ? 11.984 -5.426 -21.203 1 90.88 95 SER A C 1
ATOM 775 O O . SER A 1 95 ? 12.727 -4.711 -20.516 1 90.88 95 SER A O 1
ATOM 777 N N . GLY A 1 96 ? 11.375 -6.492 -20.719 1 94.38 96 GLY A N 1
ATOM 778 C CA . GLY A 1 96 ? 11.492 -6.852 -19.312 1 94.38 96 GLY A CA 1
ATOM 779 C C . GLY A 1 96 ? 10.5 -6.133 -18.422 1 94.38 96 GLY A C 1
ATOM 780 O O . GLY A 1 96 ? 10.562 -6.242 -17.203 1 94.38 96 GLY A O 1
ATOM 781 N N . THR A 1 97 ? 9.609 -5.348 -19.078 1 95.88 97 THR A N 1
ATOM 782 C CA . THR A 1 97 ? 8.523 -4.648 -18.391 1 95.88 97 THR A CA 1
ATOM 783 C C . THR A 1 97 ? 7.203 -4.863 -19.125 1 95.88 97 THR A C 1
ATOM 785 O O . THR A 1 97 ? 7.176 -5.414 -20.219 1 95.88 97 THR A O 1
ATOM 788 N N . MET A 1 98 ? 6.188 -4.48 -18.438 1 95.75 98 MET A N 1
ATOM 789 C CA . MET A 1 98 ? 4.859 -4.672 -19 1 95.75 98 MET A CA 1
ATOM 790 C C . MET A 1 98 ? 4.145 -3.338 -19.188 1 95.75 98 MET A C 1
ATOM 792 O O . MET A 1 98 ? 4.188 -2.482 -18.297 1 95.75 98 MET A O 1
ATOM 796 N N . SER A 1 99 ? 3.52 -3.213 -20.359 1 94.81 99 SER A N 1
ATOM 797 C CA . SER A 1 99 ? 2.652 -2.061 -20.594 1 94.81 99 SER A CA 1
ATOM 798 C C . SER A 1 99 ? 1.273 -2.277 -19.969 1 94.81 99 SER A C 1
ATOM 800 O O . SER A 1 99 ? 0.952 -3.381 -19.531 1 94.81 99 SER A O 1
ATOM 802 N N . SER A 1 100 ? 0.431 -1.227 -20.016 1 92.62 100 SER A N 1
ATOM 803 C CA . SER A 1 100 ? -0.917 -1.318 -19.469 1 92.62 100 SER A CA 1
ATOM 804 C C . SER A 1 100 ? -1.755 -2.342 -20.234 1 92.62 100 SER A C 1
ATOM 806 O O . SER A 1 100 ? -2.521 -3.096 -19.625 1 92.62 100 SER A O 1
ATOM 808 N N . HIS A 1 101 ? -1.578 -2.332 -21.5 1 92.69 101 HIS A N 1
ATOM 809 C CA . HIS A 1 101 ? -2.322 -3.277 -22.328 1 92.69 101 HIS A CA 1
ATOM 810 C C . HIS A 1 101 ? -1.885 -4.711 -22.047 1 92.69 101 HIS A C 1
ATOM 812 O O . HIS A 1 101 ? -2.725 -5.602 -21.891 1 92.69 101 HIS A O 1
ATOM 818 N N . GLU A 1 102 ? -0.643 -4.91 -21.969 1 96.12 102 GLU A N 1
ATOM 819 C CA . GLU A 1 102 ? -0.116 -6.234 -21.641 1 96.12 102 GLU A CA 1
ATOM 820 C C . GLU A 1 102 ? -0.544 -6.68 -20.25 1 96.12 102 GLU A C 1
ATOM 822 O O . GLU A 1 102 ? -0.842 -7.855 -20.031 1 96.12 102 GLU A O 1
ATOM 827 N N . LEU A 1 103 ? -0.585 -5.723 -19.391 1 96.81 103 LEU A N 1
ATOM 828 C CA . LEU A 1 103 ? -0.973 -6.012 -18.016 1 96.81 103 LEU A CA 1
ATOM 829 C C . LEU A 1 103 ? -2.393 -6.566 -17.953 1 96.81 103 LEU A C 1
ATOM 831 O O . LEU A 1 103 ? -2.652 -7.543 -17.25 1 96.81 103 LEU A O 1
ATOM 835 N N . ARG A 1 104 ? -3.273 -5.98 -18.703 1 95.44 104 ARG A N 1
ATOM 836 C CA . ARG A 1 104 ? -4.664 -6.418 -18.703 1 95.44 104 ARG A CA 1
ATOM 837 C C . ARG A 1 104 ? -4.777 -7.883 -19.125 1 95.44 104 ARG A C 1
ATOM 839 O O . ARG A 1 104 ? -5.492 -8.664 -18.484 1 95.44 104 ARG A O 1
ATOM 846 N N . GLU A 1 105 ? -4.129 -8.234 -20.125 1 96.56 105 GLU A N 1
ATOM 847 C CA . GLU A 1 105 ? -4.141 -9.609 -20.625 1 96.56 105 GLU A CA 1
ATOM 848 C C . GLU A 1 105 ? -3.486 -10.562 -19.625 1 96.56 105 GLU A C 1
ATOM 850 O O . GLU A 1 105 ? -3.971 -11.68 -19.422 1 96.56 105 GLU A O 1
ATOM 855 N N . ALA A 1 106 ? -2.406 -10.102 -19.047 1 97.75 106 ALA A N 1
ATOM 856 C CA . ALA A 1 106 ? -1.695 -10.914 -18.062 1 97.75 106 ALA A CA 1
ATOM 857 C C . ALA A 1 106 ? -2.561 -11.172 -16.844 1 97.75 106 ALA A C 1
ATOM 859 O O . ALA A 1 106 ? -2.592 -12.289 -16.312 1 97.75 106 ALA A O 1
ATOM 860 N N . LEU A 1 107 ? -3.254 -10.117 -16.406 1 97.88 107 LEU A N 1
ATOM 861 C CA . LEU A 1 107 ? -4.141 -10.281 -15.258 1 97.88 107 LEU A CA 1
ATOM 862 C C . LEU A 1 107 ? -5.25 -11.281 -15.562 1 97.88 107 LEU A C 1
ATOM 864 O O . LEU A 1 107 ? -5.582 -12.117 -14.727 1 97.88 107 LEU A O 1
ATOM 868 N N . THR A 1 108 ? -5.742 -11.227 -16.734 1 97.19 108 THR A N 1
ATOM 869 C CA . THR A 1 108 ? -6.781 -12.156 -17.172 1 97.19 108 THR A CA 1
ATOM 870 C C . THR A 1 108 ? -6.266 -13.594 -17.156 1 97.19 108 THR A C 1
ATOM 872 O O . THR A 1 108 ? -6.93 -14.492 -16.641 1 97.19 108 THR A O 1
ATOM 875 N N . GLU A 1 109 ? -5.121 -13.742 -17.672 1 97.5 109 GLU A N 1
ATOM 876 C CA . GLU A 1 109 ? -4.535 -15.078 -17.703 1 97.5 109 GLU A CA 1
ATOM 877 C C . GLU A 1 109 ? -4.25 -15.586 -16.297 1 97.5 109 GLU A C 1
ATOM 879 O O . GLU A 1 109 ? -4.344 -16.781 -16.031 1 97.5 109 GLU A O 1
ATOM 884 N N . ALA A 1 110 ? -3.863 -14.688 -15.398 1 97.25 110 ALA A N 1
ATOM 885 C CA . ALA A 1 110 ? -3.58 -15.055 -14.016 1 97.25 110 ALA A CA 1
ATOM 886 C C . ALA A 1 110 ? -4.863 -15.383 -13.258 1 97.25 110 ALA A C 1
ATOM 888 O O . ALA A 1 110 ? -4.82 -15.844 -12.117 1 97.25 110 ALA A O 1
ATOM 889 N N . GLY A 1 111 ? -6.031 -15 -13.828 1 96.38 111 GLY A N 1
ATOM 890 C CA . GLY A 1 111 ? -7.301 -15.406 -13.242 1 96.38 111 GLY A CA 1
ATOM 891 C C . GLY A 1 1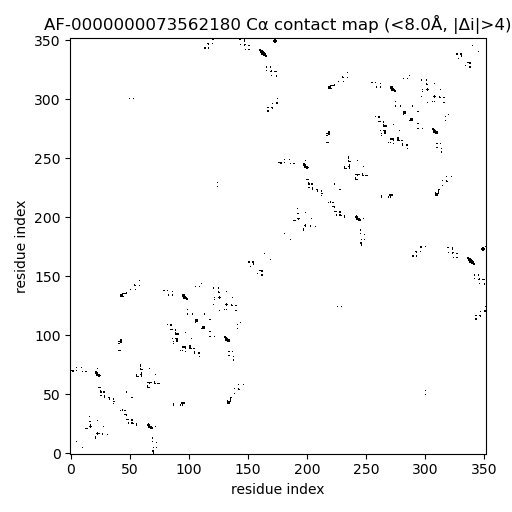11 ? -8.094 -14.242 -12.672 1 96.38 111 GLY A C 1
ATOM 892 O O . GLY A 1 111 ? -9.078 -14.445 -11.961 1 96.38 111 GLY A O 1
ATOM 893 N N . PHE A 1 112 ? -7.637 -13.07 -12.969 1 96.81 112 PHE A N 1
ATOM 894 C CA . PHE A 1 112 ? -8.32 -11.898 -12.422 1 96.81 112 PHE A CA 1
ATOM 895 C C . PHE A 1 112 ? -9.117 -11.188 -13.508 1 96.81 112 PHE A C 1
ATOM 897 O O . PHE A 1 112 ? -8.562 -10.797 -14.539 1 96.81 112 PHE A O 1
ATOM 904 N N . GLN A 1 113 ? -10.406 -11.109 -13.242 1 94.06 113 GLN A N 1
ATOM 905 C CA . GLN A 1 113 ? -11.258 -10.297 -14.094 1 94.06 113 GLN A CA 1
ATOM 906 C C . GLN A 1 113 ? -11.523 -8.93 -13.477 1 94.06 113 GLN A C 1
ATOM 908 O O . GLN A 1 113 ? -12.305 -8.812 -12.531 1 94.06 113 GLN A O 1
ATOM 913 N N . VAL A 1 114 ? -10.836 -7.992 -14.016 1 96.19 114 VAL A N 1
ATOM 914 C CA . VAL A 1 114 ? -10.938 -6.648 -13.445 1 96.19 114 VAL A CA 1
ATOM 915 C C . VAL A 1 114 ? -11.383 -5.664 -14.531 1 96.19 114 VAL A C 1
ATOM 917 O O . VAL A 1 114 ? -11.047 -5.832 -15.703 1 96.19 114 VAL A O 1
ATOM 920 N N . ASN A 1 115 ? -12.125 -4.691 -14.125 1 96.5 115 ASN A N 1
ATOM 921 C CA . ASN A 1 115 ? -12.602 -3.699 -15.078 1 96.5 115 ASN A CA 1
ATOM 922 C C . ASN A 1 115 ? -11.578 -2.586 -15.297 1 96.5 115 ASN A C 1
ATOM 924 O O . ASN A 1 115 ? -10.492 -2.615 -14.711 1 96.5 115 ASN A O 1
ATOM 928 N N . SER A 1 116 ? -11.922 -1.628 -16.109 1 95.94 116 SER A N 1
ATOM 929 C CA . SER A 1 116 ? -10.992 -0.577 -16.516 1 95.94 116 SER A CA 1
ATOM 930 C C . SER A 1 116 ? -10.625 0.316 -15.344 1 95.94 116 SER A C 1
ATOM 932 O O . SER A 1 116 ? -9.5 0.823 -15.266 1 95.94 116 SER A O 1
ATOM 934 N N . ASP A 1 117 ? -11.562 0.463 -14.453 1 95.88 117 ASP A N 1
ATOM 935 C CA . ASP A 1 117 ? -11.281 1.283 -13.281 1 95.88 117 ASP A CA 1
ATOM 936 C C . ASP A 1 117 ? -10.188 0.654 -12.422 1 95.88 117 ASP A C 1
ATOM 938 O O . ASP A 1 117 ? -9.273 1.346 -11.961 1 95.88 117 ASP A O 1
ATOM 942 N N . VAL A 1 118 ? -10.312 -0.594 -12.258 1 96.88 118 VAL A N 1
ATOM 943 C CA . VAL A 1 118 ? -9.32 -1.312 -11.477 1 96.88 118 VAL A CA 1
ATOM 944 C C . VAL A 1 118 ? -7.973 -1.276 -12.188 1 96.88 118 VAL A C 1
ATOM 946 O O . VAL A 1 118 ? -6.938 -1.018 -11.57 1 96.88 118 VAL A O 1
ATOM 949 N N . ILE A 1 119 ? -7.973 -1.44 -13.5 1 96.81 119 ILE A N 1
ATOM 950 C CA . ILE A 1 119 ? -6.738 -1.414 -14.281 1 96.81 119 ILE A CA 1
ATOM 951 C C . ILE A 1 119 ? -6.055 -0.058 -14.117 1 96.81 119 ILE A C 1
ATOM 953 O O . ILE A 1 119 ? -4.84 0.01 -13.914 1 96.81 119 ILE A O 1
ATOM 957 N N . GLN A 1 120 ? -6.805 0.971 -14.156 1 94.19 120 GLN A N 1
ATOM 958 C CA . GLN A 1 120 ? -6.25 2.312 -14.023 1 94.19 120 GLN A CA 1
ATOM 959 C C . GLN A 1 120 ? -5.609 2.504 -12.648 1 94.19 120 GLN A C 1
ATOM 961 O O . GLN A 1 120 ? -4.523 3.082 -12.539 1 94.19 120 GLN A O 1
ATOM 966 N N . GLU A 1 121 ? -6.281 1.978 -11.633 1 93.94 121 GLU A N 1
ATOM 967 C CA . GLU A 1 121 ? -5.734 2.078 -10.281 1 93.94 121 GLU A CA 1
ATOM 968 C C . GLU A 1 121 ? -4.445 1.271 -10.148 1 93.94 121 GLU A C 1
ATOM 970 O O . GLU A 1 121 ? -3.494 1.711 -9.5 1 93.94 121 GLU A O 1
ATOM 975 N N . VAL A 1 122 ? -4.414 0.136 -10.766 1 95.62 122 VAL A N 1
ATOM 976 C CA . VAL A 1 122 ? -3.242 -0.731 -10.727 1 95.62 122 VAL A CA 1
ATOM 977 C C . VAL A 1 122 ? -2.068 -0.045 -11.422 1 95.62 122 VAL A C 1
ATOM 979 O O . VAL A 1 122 ? -0.965 0.018 -10.875 1 95.62 122 VAL A O 1
ATOM 982 N N . VAL A 1 123 ? -2.33 0.493 -12.531 1 94.19 123 VAL A N 1
ATOM 983 C CA . VAL A 1 123 ? -1.282 1.168 -13.289 1 94.19 123 VAL A CA 1
ATOM 984 C C . VAL A 1 123 ? -0.793 2.393 -12.516 1 94.19 123 VAL A C 1
ATOM 986 O O . VAL A 1 123 ? 0.414 2.621 -12.398 1 94.19 123 VAL A O 1
ATOM 989 N N . GLY A 1 124 ? -1.709 3.145 -12.008 1 90.31 124 GLY A N 1
ATOM 990 C CA . GLY A 1 124 ? -1.356 4.32 -11.234 1 90.31 124 GLY A CA 1
ATOM 991 C C . GLY A 1 124 ? -0.487 4.004 -10.031 1 90.31 124 GLY A C 1
ATOM 992 O O . GLY A 1 124 ? 0.365 4.809 -9.641 1 90.31 124 GLY A O 1
ATOM 993 N N . HIS A 1 125 ? -0.668 2.828 -9.523 1 91.62 125 HIS A N 1
ATOM 994 C CA . HIS A 1 125 ? 0.011 2.467 -8.281 1 91.62 125 HIS A CA 1
ATOM 995 C C . HIS A 1 125 ? 1.332 1.759 -8.562 1 91.62 125 HIS A C 1
ATOM 997 O O . HIS A 1 125 ? 2.33 2.004 -7.883 1 91.62 125 HIS A O 1
ATOM 1003 N N . TYR A 1 126 ? 1.442 0.935 -9.586 1 93.12 126 TYR A N 1
ATOM 1004 C CA . TYR A 1 126 ? 2.564 0.012 -9.719 1 93.12 126 TYR A CA 1
ATOM 1005 C C . TYR A 1 126 ? 3.475 0.42 -10.867 1 93.12 126 TYR A C 1
ATOM 1007 O O . TYR A 1 126 ? 4.629 -0.009 -10.938 1 93.12 126 TYR A O 1
ATOM 1015 N N . ALA A 1 127 ? 2.98 1.208 -11.805 1 92.69 127 ALA A N 1
ATOM 1016 C CA . ALA A 1 127 ? 3.787 1.569 -12.961 1 92.69 127 ALA A CA 1
ATOM 1017 C C . ALA A 1 127 ? 4.797 2.656 -12.617 1 92.69 127 ALA A C 1
ATOM 1019 O O . ALA A 1 127 ? 4.582 3.439 -11.688 1 92.69 127 ALA A O 1
ATOM 1020 N N . ASP A 1 128 ? 5.84 2.701 -13.344 1 89.94 128 ASP A N 1
ATOM 1021 C CA . ASP A 1 128 ? 6.828 3.766 -13.188 1 89.94 128 ASP A CA 1
ATOM 1022 C C . ASP A 1 128 ? 6.434 5.004 -13.992 1 89.94 128 ASP A C 1
ATOM 1024 O O . ASP A 1 128 ? 5.293 5.117 -14.445 1 89.94 128 ASP A O 1
ATOM 1028 N N . ALA A 1 129 ? 7.348 5.965 -14.047 1 84.31 129 ALA A N 1
ATOM 1029 C CA . ALA A 1 129 ? 7.082 7.25 -14.688 1 84.31 129 ALA A CA 1
ATOM 1030 C C . ALA A 1 129 ? 6.809 7.066 -16.188 1 84.31 129 ALA A C 1
ATOM 1032 O O . ALA A 1 129 ? 6.234 7.945 -16.828 1 84.31 129 ALA A O 1
ATOM 1033 N N . HIS A 1 130 ? 7.234 5.902 -16.703 1 88.88 130 HIS A N 1
ATOM 1034 C CA . HIS A 1 130 ? 7.027 5.625 -18.125 1 88.88 130 HIS A CA 1
ATOM 1035 C C . HIS A 1 130 ? 5.871 4.652 -18.328 1 88.88 130 HIS A C 1
ATOM 1037 O O . HIS A 1 130 ? 5.77 4.016 -19.375 1 88.88 130 HIS A O 1
ATOM 1043 N N . TYR A 1 131 ? 5.074 4.398 -17.312 1 89.44 131 TYR A N 1
ATOM 1044 C CA . TYR A 1 131 ? 3.889 3.551 -17.328 1 89.44 131 TYR A CA 1
ATOM 1045 C C . TYR A 1 131 ? 4.266 2.092 -17.562 1 89.44 131 TYR A C 1
ATOM 1047 O O . TYR A 1 131 ? 3.504 1.334 -18.172 1 89.44 131 TYR A O 1
ATOM 1055 N N . ALA A 1 132 ? 5.492 1.816 -17.156 1 93.5 132 ALA A N 1
ATOM 1056 C CA . ALA A 1 132 ? 5.965 0.437 -17.266 1 93.5 132 ALA A CA 1
ATOM 1057 C C . ALA A 1 132 ? 5.934 -0.258 -15.906 1 93.5 132 ALA A C 1
ATOM 1059 O O . ALA A 1 132 ? 6.238 0.356 -14.883 1 93.5 132 ALA A O 1
ATOM 1060 N N . ILE A 1 133 ? 5.551 -1.507 -15.961 1 95.44 133 ILE A N 1
ATOM 1061 C CA . ILE A 1 133 ? 5.5 -2.309 -14.742 1 95.44 133 ILE A CA 1
ATOM 1062 C C . ILE A 1 133 ? 6.602 -3.365 -14.773 1 95.44 133 ILE A C 1
ATOM 1064 O O . ILE A 1 133 ? 6.637 -4.211 -15.672 1 95.44 133 ILE A O 1
ATOM 1068 N N . ASP A 1 134 ? 7.473 -3.244 -13.828 1 95.62 134 ASP A N 1
ATOM 1069 C CA . ASP A 1 134 ? 8.539 -4.242 -13.734 1 95.62 134 ASP A CA 1
ATOM 1070 C C . ASP A 1 134 ? 8.047 -5.496 -13.023 1 95.62 134 ASP A C 1
ATOM 1072 O O . ASP A 1 134 ? 6.902 -5.559 -12.57 1 95.62 134 ASP A O 1
ATOM 1076 N N . PHE A 1 135 ? 8.82 -6.469 -12.938 1 95.69 135 PHE A N 1
ATOM 1077 C CA . PHE A 1 135 ? 8.383 -7.797 -12.523 1 95.69 135 PHE A CA 1
ATOM 1078 C C . PHE A 1 135 ? 7.996 -7.809 -11.047 1 95.69 135 PHE A C 1
ATOM 1080 O O . PHE A 1 135 ? 6.965 -8.367 -10.68 1 95.69 135 PHE A O 1
ATOM 1087 N N . ASP A 1 136 ? 8.859 -7.211 -10.211 1 95.06 136 ASP A N 1
ATOM 1088 C CA . ASP A 1 136 ? 8.516 -7.215 -8.789 1 95.06 136 ASP A CA 1
ATOM 1089 C C . ASP A 1 136 ? 7.199 -6.488 -8.539 1 95.06 136 ASP A C 1
ATOM 1091 O O . ASP A 1 136 ? 6.402 -6.906 -7.699 1 95.06 136 ASP A O 1
ATOM 1095 N N . SER A 1 137 ? 6.961 -5.406 -9.297 1 95.12 137 SER A N 1
ATOM 1096 C CA . SER A 1 137 ? 5.688 -4.699 -9.203 1 95.12 137 SER A CA 1
ATOM 1097 C C . SER A 1 137 ? 4.531 -5.578 -9.664 1 95.12 137 SER A C 1
ATOM 1099 O O . SER A 1 137 ? 3.451 -5.559 -9.07 1 95.12 137 SER A O 1
ATOM 1101 N N . PHE A 1 138 ? 4.773 -6.324 -10.68 1 97.31 138 PHE A N 1
ATOM 1102 C CA . PHE A 1 138 ? 3.775 -7.254 -11.195 1 97.31 138 PHE A CA 1
ATOM 1103 C C . PHE A 1 138 ? 3.42 -8.305 -10.148 1 97.31 138 PHE A C 1
ATOM 1105 O O . PHE A 1 138 ? 2.24 -8.555 -9.891 1 97.31 138 PHE A O 1
ATOM 1112 N N . ILE A 1 139 ? 4.363 -8.852 -9.547 1 97.06 139 ILE A N 1
ATOM 1113 C CA . ILE A 1 139 ? 4.141 -9.852 -8.508 1 97.06 139 ILE A CA 1
ATOM 1114 C C . ILE A 1 139 ? 3.363 -9.227 -7.355 1 97.06 139 ILE A C 1
ATOM 1116 O O . ILE A 1 139 ? 2.387 -9.812 -6.875 1 97.06 139 ILE A O 1
ATOM 1120 N N . GLY A 1 140 ? 3.826 -8.062 -6.949 1 95.75 140 GLY A N 1
ATOM 1121 C CA . GLY A 1 140 ? 3.119 -7.367 -5.887 1 95.75 140 GLY A CA 1
ATOM 1122 C C . GLY A 1 140 ? 1.66 -7.105 -6.211 1 95.75 140 GLY A C 1
ATOM 1123 O O . GLY A 1 140 ? 0.789 -7.27 -5.355 1 95.75 140 GLY A O 1
ATOM 1124 N N . CYS A 1 141 ? 1.452 -6.789 -7.383 1 96.94 141 CYS A N 1
ATOM 1125 C CA . CYS A 1 141 ? 0.095 -6.523 -7.848 1 96.94 141 CYS A CA 1
ATOM 1126 C C . CYS A 1 141 ? -0.762 -7.781 -7.781 1 96.94 141 CYS A C 1
ATOM 1128 O O . CYS A 1 141 ? -1.884 -7.746 -7.273 1 96.94 141 CYS A O 1
ATOM 1130 N N . LEU A 1 142 ? -0.276 -8.891 -8.289 1 98.06 142 LEU A N 1
ATOM 1131 C CA . LEU A 1 142 ? -1.025 -10.141 -8.312 1 98.06 142 LEU A CA 1
ATOM 1132 C C . LEU A 1 142 ? -1.329 -10.617 -6.891 1 98.06 142 LEU A C 1
ATOM 1134 O O . LEU A 1 142 ? -2.439 -11.07 -6.609 1 98.06 142 LEU A O 1
ATOM 1138 N N . VAL A 1 143 ? -0.374 -10.453 -6.066 1 96.88 143 VAL A N 1
ATOM 1139 C CA . VAL A 1 143 ? -0.546 -10.844 -4.672 1 96.88 143 VAL A CA 1
ATOM 1140 C C . VAL A 1 143 ? -1.63 -9.984 -4.023 1 96.88 143 VAL A C 1
ATOM 1142 O O . VAL A 1 143 ? -2.498 -10.5 -3.314 1 96.88 143 VAL A O 1
ATOM 1145 N N . ARG A 1 144 ? -1.613 -8.742 -4.297 1 96.81 144 ARG A N 1
ATOM 1146 C CA . ARG A 1 144 ? -2.6 -7.828 -3.736 1 96.81 144 ARG A CA 1
ATOM 1147 C C . ARG A 1 144 ? -3.996 -8.133 -4.273 1 96.81 144 ARG A C 1
ATOM 1149 O O . ARG A 1 144 ? -4.965 -8.156 -3.512 1 96.81 144 ARG A O 1
ATOM 1156 N N . LEU A 1 145 ? -4.055 -8.367 -5.492 1 97.94 145 LEU A N 1
ATOM 1157 C CA . LEU A 1 145 ? -5.34 -8.719 -6.094 1 97.94 145 LEU A CA 1
ATOM 1158 C C . LEU A 1 145 ? -5.891 -10 -5.492 1 97.94 145 LEU A C 1
ATOM 1160 O O . LEU A 1 145 ? -7.066 -10.062 -5.121 1 97.94 145 LEU A O 1
ATOM 1164 N N . GLU A 1 146 ? -5.094 -10.977 -5.406 1 97.75 146 GLU A N 1
ATOM 1165 C CA . GLU A 1 146 ? -5.539 -12.242 -4.82 1 97.75 146 GLU A CA 1
ATOM 1166 C C . GLU A 1 146 ? -6.039 -12.039 -3.393 1 97.75 146 GLU A C 1
ATOM 1168 O O . GLU A 1 146 ? -7.066 -12.602 -3.006 1 97.75 146 GLU A O 1
ATOM 1173 N N . THR A 1 147 ? -5.34 -11.273 -2.619 1 97.19 147 THR A N 1
ATOM 1174 C CA . THR A 1 147 ? -5.727 -10.992 -1.241 1 97.19 147 THR A CA 1
ATOM 1175 C C . THR A 1 147 ? -7.086 -10.305 -1.191 1 97.19 147 THR A C 1
ATOM 1177 O O . THR A 1 147 ? -7.957 -10.695 -0.412 1 97.19 147 THR A O 1
ATOM 1180 N N . LEU A 1 148 ? -7.254 -9.344 -2.039 1 97.62 148 LEU A N 1
ATOM 1181 C CA . LEU A 1 148 ? -8.492 -8.562 -2.035 1 97.62 148 LEU A CA 1
ATOM 1182 C C . LEU A 1 148 ? -9.664 -9.414 -2.494 1 97.62 148 LEU A C 1
ATOM 1184 O O . LEU A 1 148 ? -10.758 -9.32 -1.931 1 97.62 148 LEU A O 1
ATOM 1188 N N . PHE A 1 149 ? -9.438 -10.25 -3.439 1 97.44 149 PHE A N 1
ATOM 1189 C CA . PHE A 1 149 ? -10.5 -11.133 -3.9 1 97.44 149 PHE A CA 1
ATOM 1190 C C . PHE A 1 149 ? -10.852 -12.156 -2.83 1 97.44 149 PHE A C 1
ATOM 1192 O O . PHE A 1 149 ? -12.031 -12.422 -2.582 1 97.44 149 PHE A O 1
ATOM 1199 N N . LYS A 1 150 ? -9.852 -12.695 -2.201 1 96.31 150 LYS A N 1
ATOM 1200 C CA . LYS A 1 150 ? -10.086 -13.656 -1.126 1 96.31 150 LYS A CA 1
ATOM 1201 C C . LYS A 1 150 ? -10.836 -13.008 0.033 1 96.31 150 LYS A C 1
ATOM 1203 O O . LYS A 1 150 ? -11.758 -13.602 0.595 1 96.31 150 LYS A O 1
ATOM 1208 N N . MET A 1 151 ? -10.43 -11.852 0.381 1 96.19 151 MET A N 1
ATOM 1209 C CA . MET A 1 151 ? -11.094 -11.125 1.457 1 96.19 151 MET A CA 1
ATOM 1210 C C . MET A 1 151 ? -12.555 -10.867 1.12 1 96.19 151 MET A C 1
ATOM 1212 O O . MET A 1 151 ? -13.43 -11.031 1.97 1 96.19 151 MET A O 1
ATOM 1216 N N . PHE A 1 152 ? -12.805 -10.484 -0.08 1 97.88 152 PHE A N 1
ATOM 1217 C CA . PHE A 1 152 ? -14.172 -10.227 -0.503 1 97.88 152 PHE A CA 1
ATOM 1218 C C . PHE A 1 152 ? -15.031 -11.484 -0.352 1 97.88 152 PHE A C 1
ATOM 1220 O O . PHE A 1 152 ? -16.141 -11.414 0.168 1 97.88 152 PHE A O 1
ATOM 1227 N N . LYS A 1 153 ? -14.516 -12.547 -0.825 1 96.69 153 LYS A N 1
ATOM 1228 C CA . LYS A 1 153 ? -15.234 -13.812 -0.735 1 96.69 153 LYS A CA 1
ATOM 1229 C C . LYS A 1 153 ? -15.523 -14.18 0.718 1 96.69 153 LYS A C 1
ATOM 1231 O O . LYS A 1 153 ? -16.609 -14.664 1.04 1 96.69 153 LYS A O 1
ATOM 1236 N N . THR A 1 154 ? -14.609 -13.883 1.579 1 96.06 154 THR A N 1
ATOM 1237 C CA . THR A 1 154 ? -14.766 -14.203 2.994 1 96.06 154 THR A CA 1
ATOM 1238 C C . THR A 1 154 ? -15.812 -13.305 3.645 1 96.06 154 THR A C 1
ATOM 1240 O O . THR A 1 154 ? -16.547 -13.742 4.535 1 96.06 154 THR A O 1
ATOM 1243 N N . LEU A 1 155 ? -15.844 -12.109 3.184 1 96.56 155 LEU A N 1
ATOM 1244 C CA . LEU A 1 155 ? -16.766 -11.141 3.758 1 96.56 155 LEU A CA 1
ATOM 1245 C C . LEU A 1 155 ? -18.172 -11.32 3.193 1 96.56 155 LEU A C 1
ATOM 1247 O O . LEU A 1 155 ? -19.156 -11.008 3.861 1 96.56 155 LEU A O 1
ATOM 1251 N N . ASP A 1 156 ? -18.234 -11.82 1.958 1 97.06 156 ASP A N 1
ATOM 1252 C CA . ASP A 1 156 ? -19.531 -12.055 1.311 1 97.06 156 ASP A CA 1
ATOM 1253 C C . ASP A 1 156 ? -20.031 -13.469 1.578 1 97.06 156 ASP A C 1
ATOM 1255 O O . ASP A 1 156 ? -20.25 -14.242 0.644 1 97.06 156 ASP A O 1
ATOM 1259 N N . LYS A 1 157 ? -20.438 -13.727 2.711 1 92.12 157 LYS A N 1
ATOM 1260 C CA . LYS A 1 157 ? -20.812 -15.07 3.15 1 92.12 157 LYS A CA 1
ATOM 1261 C C . LYS A 1 157 ? -22.078 -15.539 2.447 1 92.12 157 LYS A C 1
ATOM 1263 O O . LYS A 1 157 ? -22.234 -16.734 2.164 1 92.12 157 LYS A O 1
ATOM 1268 N N . LYS A 1 158 ? -22.984 -14.602 2.137 1 93.81 158 LYS A N 1
ATOM 1269 C CA . LYS A 1 158 ? -24.281 -14.977 1.556 1 93.81 158 LYS A CA 1
ATOM 1270 C C . LYS A 1 158 ? -24.203 -14.977 0.032 1 93.81 158 LYS A C 1
ATOM 1272 O O . LYS A 1 158 ? -25.234 -15.133 -0.639 1 93.81 158 LYS A O 1
ATOM 1277 N N . ASN A 1 159 ? -22.953 -14.711 -0.437 1 94.44 159 ASN A N 1
ATOM 1278 C CA . ASN A 1 159 ? -22.766 -14.672 -1.883 1 94.44 159 ASN A CA 1
ATOM 1279 C C . ASN A 1 159 ? -23.734 -13.719 -2.555 1 94.44 159 ASN A C 1
ATOM 1281 O O . ASN A 1 159 ? -24.359 -14.062 -3.562 1 94.44 159 ASN A O 1
ATOM 1285 N N . SER A 1 160 ? -23.953 -12.586 -1.98 1 95.31 160 SER A N 1
ATOM 1286 C CA . SER A 1 160 ? -24.844 -11.555 -2.5 1 95.31 160 SER A CA 1
ATOM 1287 C C . SER A 1 160 ? -24.172 -10.719 -3.58 1 95.31 160 SER A C 1
ATOM 1289 O O . SER A 1 160 ? -24.828 -9.984 -4.316 1 95.31 160 SER A O 1
ATOM 1291 N N . GLY A 1 161 ? -22.844 -10.773 -3.67 1 96.62 161 GLY A N 1
ATOM 1292 C CA . GLY A 1 161 ? -22.094 -9.953 -4.602 1 96.62 161 GLY A CA 1
ATOM 1293 C C . GLY A 1 161 ? -21.719 -8.602 -4.031 1 96.62 161 GLY A C 1
ATOM 1294 O O . GLY A 1 161 ? -21.156 -7.758 -4.738 1 96.62 161 GLY A O 1
ATOM 1295 N N . LYS A 1 162 ? -22.078 -8.398 -2.758 1 97.75 162 LYS A N 1
ATOM 1296 C CA . LYS A 1 162 ? -21.75 -7.141 -2.09 1 97.75 162 LYS A CA 1
ATOM 1297 C C . LYS A 1 162 ? -21.266 -7.387 -0.666 1 97.75 162 LYS A C 1
ATOM 1299 O O . LYS A 1 162 ? -21.609 -8.391 -0.046 1 97.75 162 LYS A O 1
ATOM 1304 N N . ILE A 1 163 ? -20.453 -6.496 -0.17 1 98 163 ILE A N 1
ATOM 1305 C CA . ILE A 1 163 ? -20.016 -6.535 1.226 1 98 163 ILE A CA 1
ATOM 1306 C C . ILE A 1 163 ? -20.438 -5.242 1.926 1 98 163 ILE A C 1
ATOM 1308 O O . ILE A 1 163 ? -20.531 -4.188 1.294 1 98 163 ILE A O 1
ATOM 1312 N N . VAL A 1 164 ? -20.703 -5.367 3.201 1 97.5 164 VAL A N 1
ATOM 1313 C CA . VAL A 1 164 ? -21.094 -4.234 4.035 1 97.5 164 VAL A CA 1
ATOM 1314 C C . VAL A 1 164 ? -20.047 -4.02 5.133 1 97.5 164 VAL A C 1
ATOM 1316 O O . VAL A 1 164 ? -19.75 -4.941 5.895 1 97.5 164 VAL A O 1
ATOM 1319 N N . LEU A 1 165 ? -19.531 -2.814 5.148 1 97.88 165 LEU A N 1
ATOM 1320 C CA . LEU A 1 165 ? -18.453 -2.531 6.094 1 97.88 165 LEU A CA 1
ATOM 1321 C C . LEU A 1 165 ? -18.75 -1.265 6.887 1 97.88 165 LEU A C 1
ATOM 1323 O O . LEU A 1 165 ? -19.234 -0.277 6.332 1 97.88 165 LEU A O 1
ATOM 1327 N N . ASP A 1 166 ? -18.5 -1.339 8.188 1 98 166 ASP A N 1
ATOM 1328 C CA . ASP A 1 166 ? -18.422 -0.085 8.93 1 98 166 ASP A CA 1
ATOM 1329 C C . ASP A 1 166 ? -17.047 0.561 8.797 1 98 166 ASP A C 1
ATOM 1331 O O . ASP A 1 166 ? -16.172 0.016 8.133 1 98 166 ASP A O 1
ATOM 1335 N N . ILE A 1 167 ? -16.984 1.688 9.43 1 97.19 167 ILE A N 1
ATOM 1336 C CA . ILE A 1 167 ? -15.805 2.508 9.188 1 97.19 167 ILE A CA 1
ATOM 1337 C C . ILE A 1 167 ? -14.562 1.797 9.719 1 97.19 167 ILE A C 1
ATOM 1339 O O . ILE A 1 167 ? -13.5 1.821 9.078 1 97.19 167 ILE A O 1
ATOM 1343 N N . GLN A 1 168 ? -14.609 1.168 10.852 1 97.44 168 GLN A N 1
ATOM 1344 C CA . GLN A 1 168 ? -13.461 0.488 11.422 1 97.44 168 GLN A CA 1
ATOM 1345 C C . GLN A 1 168 ? -13.047 -0.709 10.57 1 97.44 168 GLN A C 1
ATOM 1347 O O . GLN A 1 168 ? -11.852 -0.925 10.328 1 97.44 168 GLN A O 1
ATOM 1352 N N . GLN A 1 169 ? -14.039 -1.435 10.086 1 97.06 169 GLN A N 1
ATOM 1353 C CA . GLN A 1 169 ? -13.773 -2.562 9.203 1 97.06 169 GLN A CA 1
ATOM 1354 C C . GLN A 1 169 ? -13.141 -2.1 7.895 1 97.06 169 GLN A C 1
ATOM 1356 O O . GLN A 1 169 ? -12.164 -2.689 7.43 1 97.06 169 GLN A O 1
ATOM 1361 N N . TRP A 1 170 ? -13.633 -1.045 7.387 1 97.69 170 TRP A N 1
ATOM 1362 C CA . TRP A 1 170 ? -13.133 -0.464 6.148 1 97.69 170 TRP A CA 1
ATOM 1363 C C . TRP A 1 170 ? -11.656 -0.086 6.281 1 97.69 170 TRP A C 1
ATOM 1365 O O . TRP A 1 170 ? -10.82 -0.53 5.492 1 97.69 170 TRP A O 1
ATOM 1375 N N . VAL A 1 171 ? -11.367 0.617 7.305 1 97.75 171 VAL A N 1
ATOM 1376 C CA . VAL A 1 171 ? -10.008 1.104 7.496 1 97.75 171 VAL A CA 1
ATOM 1377 C C . VAL A 1 171 ? -9.062 -0.072 7.75 1 97.75 171 VAL A C 1
ATOM 1379 O O . VAL A 1 171 ? -7.98 -0.144 7.172 1 97.75 171 VAL A O 1
ATOM 1382 N N . CYS A 1 172 ? -9.492 -0.987 8.555 1 96.44 172 CYS A N 1
ATOM 1383 C CA . CYS A 1 172 ? -8.688 -2.146 8.922 1 96.44 172 CYS A CA 1
ATOM 1384 C C . CYS A 1 172 ? -8.32 -2.963 7.688 1 96.44 172 CYS A C 1
ATOM 1386 O O . CYS A 1 172 ? -7.172 -3.379 7.527 1 96.44 172 CYS A O 1
ATOM 1388 N N . LEU A 1 173 ? -9.297 -3.105 6.766 1 95.69 173 LEU A N 1
ATOM 1389 C CA . LEU A 1 173 ? -9.117 -3.982 5.613 1 95.69 173 LEU A CA 1
ATOM 1390 C C . LEU A 1 173 ? -8.359 -3.27 4.5 1 95.69 173 LEU A C 1
ATOM 1392 O O . LEU A 1 173 ? -7.609 -3.898 3.754 1 95.69 173 LEU A O 1
ATOM 1396 N N . ALA A 1 174 ? -8.492 -1.937 4.418 1 96.44 174 ALA A N 1
ATOM 1397 C CA . ALA A 1 174 ? -7.98 -1.217 3.254 1 96.44 174 ALA A CA 1
ATOM 1398 C C . ALA A 1 174 ? -6.668 -0.512 3.574 1 96.44 174 ALA A C 1
ATOM 1400 O O . ALA A 1 174 ? -6.016 0.04 2.684 1 96.44 174 ALA A O 1
ATOM 1401 N N . ILE A 1 175 ? -6.211 -0.561 4.84 1 94.81 175 ILE A N 1
ATOM 1402 C CA . ILE A 1 175 ? -5.086 0.266 5.262 1 94.81 175 ILE A CA 1
ATOM 1403 C C . ILE A 1 175 ? -3.785 -0.313 4.715 1 94.81 175 ILE A C 1
ATOM 1405 O O . ILE A 1 175 ? -2.768 0.381 4.652 1 94.81 175 ILE A O 1
ATOM 1409 N N . ASN A 1 176 ? -3.811 -1.53 4.203 1 84.44 176 ASN A N 1
ATOM 1410 C CA . ASN A 1 176 ? -2.588 -2.176 3.736 1 84.44 176 ASN A CA 1
ATOM 1411 C C . ASN A 1 176 ? -2.318 -1.87 2.266 1 84.44 176 ASN A C 1
ATOM 1413 O O . ASN A 1 176 ? -3.254 -1.685 1.484 1 84.44 176 ASN A O 1
ATOM 1417 N N . MET B 1 1 ? -8.148 28.719 -0.038 1 59.47 1 MET B N 1
ATOM 1418 C CA . MET B 1 1 ? -7.098 29.656 0.34 1 59.47 1 MET B CA 1
ATOM 1419 C C . MET B 1 1 ? -6.656 30.5 -0.859 1 59.47 1 MET B C 1
ATOM 1421 O O . MET B 1 1 ? -6.617 30 -1.985 1 59.47 1 MET B O 1
ATOM 1425 N N . ASP B 1 2 ? -6.613 31.688 -0.679 1 68.19 2 ASP B N 1
ATOM 1426 C CA . ASP B 1 2 ? -6.16 32.625 -1.695 1 68.19 2 ASP B CA 1
ATOM 1427 C C . ASP B 1 2 ? -4.645 32.562 -1.881 1 68.19 2 ASP B C 1
ATOM 1429 O O . ASP B 1 2 ? -3.896 32.5 -0.903 1 68.19 2 ASP B O 1
ATOM 1433 N N . PRO B 1 3 ? -4.086 32.312 -3.17 1 69.88 3 PRO B N 1
ATOM 1434 C CA . PRO B 1 3 ? -2.643 32.281 -3.406 1 69.88 3 PRO B CA 1
ATOM 1435 C C . PRO B 1 3 ? -1.917 33.469 -2.791 1 69.88 3 PRO B C 1
ATOM 1437 O O . PRO B 1 3 ? -0.734 33.375 -2.455 1 69.88 3 PRO B O 1
ATOM 1440 N N . ASN B 1 4 ? -2.629 34.438 -2.666 1 68.19 4 ASN B N 1
ATOM 1441 C CA . ASN B 1 4 ? -2.02 35.656 -2.107 1 68.19 4 ASN B CA 1
ATOM 1442 C C . ASN B 1 4 ? -1.781 35.5 -0.607 1 68.19 4 ASN B C 1
ATOM 1444 O O . ASN B 1 4 ? -1.009 36.281 -0.026 1 68.19 4 ASN B O 1
ATOM 1448 N N . GLU B 1 5 ? -2.387 34.531 -0.075 1 74.19 5 GLU B N 1
ATOM 1449 C CA . GLU B 1 5 ? -2.273 34.312 1.365 1 74.19 5 GLU B CA 1
ATOM 1450 C C . GLU B 1 5 ? -1.088 33.406 1.701 1 74.19 5 GLU B C 1
ATOM 1452 O O . GLU B 1 5 ? -0.696 33.312 2.865 1 74.19 5 GLU B O 1
ATOM 1457 N N . VAL B 1 6 ? -0.461 33.031 0.595 1 78.06 6 VAL B N 1
ATOM 1458 C CA . VAL B 1 6 ? 0.679 32.156 0.803 1 78.06 6 VAL B CA 1
ATOM 1459 C C . VAL B 1 6 ? 1.941 32.969 1.038 1 78.06 6 VAL B C 1
ATOM 1461 O O . VAL B 1 6 ? 2.176 33.969 0.351 1 78.06 6 VAL B O 1
ATOM 1464 N N . ASP B 1 7 ? 2.662 32.656 2.092 1 81.25 7 ASP B N 1
ATOM 1465 C CA . ASP B 1 7 ? 3.918 33.312 2.426 1 81.25 7 ASP B CA 1
ATOM 1466 C C . ASP B 1 7 ? 4.828 33.406 1.206 1 81.25 7 ASP B C 1
ATOM 1468 O O . ASP B 1 7 ? 5.016 32.438 0.485 1 81.25 7 ASP B O 1
ATOM 1472 N N . PRO B 1 8 ? 5.285 34.656 0.979 1 83.88 8 PRO B N 1
ATOM 1473 C CA . PRO B 1 8 ? 6.16 34.844 -0.179 1 83.88 8 PRO B CA 1
ATOM 1474 C C . PRO B 1 8 ? 7.367 33.906 -0.178 1 83.88 8 PRO B C 1
ATOM 1476 O O . PRO B 1 8 ? 7.816 33.469 -1.242 1 83.88 8 PRO B O 1
ATOM 1479 N N . HIS B 1 9 ? 7.836 33.656 0.95 1 81.88 9 HIS B N 1
ATOM 1480 C CA . HIS B 1 9 ? 8.977 32.75 1.022 1 81.88 9 HIS B CA 1
ATOM 1481 C C . HIS B 1 9 ? 8.602 31.359 0.546 1 81.88 9 HIS B C 1
ATOM 1483 O O . HIS B 1 9 ? 9.352 30.719 -0.197 1 81.88 9 HIS B O 1
ATOM 1489 N N . PHE B 1 10 ? 7.48 31.031 0.932 1 84.5 10 PHE B N 1
ATOM 1490 C CA . PHE B 1 10 ? 6.984 29.719 0.508 1 84.5 10 PHE B CA 1
ATOM 1491 C C . PHE B 1 10 ? 6.758 29.688 -0.998 1 84.5 10 PHE B C 1
ATOM 1493 O O . PHE B 1 10 ? 7.082 28.703 -1.662 1 84.5 10 PHE B O 1
ATOM 1500 N N . LYS B 1 11 ? 6.285 30.719 -1.504 1 84.12 11 LYS B N 1
ATOM 1501 C CA . LYS B 1 11 ? 6.043 30.812 -2.941 1 84.12 11 LYS B CA 1
ATOM 1502 C C . LYS B 1 11 ? 7.352 30.734 -3.725 1 84.12 11 LYS B C 1
ATOM 1504 O O . LYS B 1 11 ? 7.418 30.062 -4.762 1 84.12 11 LYS B O 1
ATOM 1509 N N . HIS B 1 12 ? 8.25 31.391 -3.213 1 83.06 12 HIS B N 1
ATOM 1510 C CA . HIS B 1 12 ? 9.555 31.375 -3.863 1 83.06 12 HIS B CA 1
ATOM 1511 C C . HIS B 1 12 ? 10.156 29.969 -3.859 1 83.06 12 HIS B C 1
ATOM 1513 O O . HIS B 1 12 ? 10.711 29.531 -4.867 1 83.06 12 HIS B O 1
ATOM 1519 N N . LEU B 1 13 ? 10.016 29.359 -2.746 1 79.19 13 LEU B N 1
ATOM 1520 C CA . LEU B 1 13 ? 10.5 27.984 -2.633 1 79.19 13 LEU B CA 1
ATOM 1521 C C . LEU B 1 13 ? 9.773 27.062 -3.605 1 79.19 13 LEU B C 1
ATOM 1523 O O . LEU B 1 13 ? 10.398 26.25 -4.277 1 79.19 13 LEU B O 1
ATOM 1527 N N . PHE B 1 14 ? 8.523 27.266 -3.672 1 86.75 14 PHE B N 1
ATOM 1528 C CA . PHE B 1 14 ? 7.684 26.484 -4.57 1 86.75 14 PHE B CA 1
ATOM 1529 C C . PHE B 1 14 ? 8.125 26.672 -6.02 1 86.75 14 PHE B C 1
ATOM 1531 O O . PHE B 1 14 ? 8.266 25.688 -6.758 1 86.75 14 PHE B O 1
ATOM 1538 N N . ILE B 1 15 ? 8.359 27.875 -6.426 1 82.06 15 ILE B N 1
ATOM 1539 C CA . ILE B 1 15 ? 8.758 28.172 -7.797 1 82.06 15 ILE B CA 1
ATOM 1540 C C . ILE B 1 15 ? 10.102 27.531 -8.102 1 82.06 15 ILE B C 1
ATOM 1542 O O . ILE B 1 15 ? 10.312 27 -9.195 1 82.06 15 ILE B O 1
ATOM 1546 N N . LYS B 1 16 ? 10.859 27.5 -7.172 1 81.94 16 LYS B N 1
ATOM 1547 C CA . LYS B 1 16 ? 12.195 26.938 -7.348 1 81.94 16 LYS B CA 1
ATOM 1548 C C . LYS B 1 16 ? 12.133 25.422 -7.52 1 81.94 16 LYS B C 1
ATOM 1550 O O . LYS B 1 16 ? 12.93 24.844 -8.266 1 81.94 16 LYS B O 1
ATOM 1555 N N . ILE B 1 17 ? 11.117 24.859 -6.957 1 81.94 17 ILE B N 1
ATOM 1556 C CA . ILE B 1 17 ? 11.148 23.406 -6.879 1 81.94 17 ILE B CA 1
ATOM 1557 C C . ILE B 1 17 ? 10.18 22.812 -7.902 1 81.94 17 ILE B C 1
ATOM 1559 O O . ILE B 1 17 ? 10.336 21.656 -8.32 1 81.94 17 ILE B O 1
ATOM 1563 N N . SER B 1 18 ? 9.102 23.484 -8.32 1 82.75 18 SER B N 1
ATOM 1564 C CA . SER B 1 18 ? 8.055 22.969 -9.188 1 82.75 18 SER B CA 1
ATOM 1565 C C . SER B 1 18 ? 8.5 22.953 -10.648 1 82.75 18 SER B C 1
ATOM 1567 O O . SER B 1 18 ? 7.895 22.281 -11.484 1 82.75 18 SER B O 1
ATOM 1569 N N . GLY B 1 19 ? 9.516 23.469 -10.953 1 78.5 19 GLY B N 1
ATOM 1570 C CA . GLY B 1 19 ? 10 23.5 -12.328 1 78.5 19 GLY B CA 1
ATOM 1571 C C . GLY B 1 19 ? 9.18 24.406 -13.234 1 78.5 19 GLY B C 1
ATOM 1572 O O . GLY B 1 19 ? 8.594 25.391 -12.773 1 78.5 19 GLY B O 1
ATOM 1573 N N . ASN B 1 20 ? 9.078 23.969 -14.555 1 79.44 20 ASN B N 1
ATOM 1574 C CA . ASN B 1 20 ? 8.531 24.812 -15.609 1 79.44 20 ASN B CA 1
ATOM 1575 C C . ASN B 1 20 ? 7.004 24.828 -15.578 1 79.44 20 ASN B C 1
ATOM 1577 O O . ASN B 1 20 ? 6.383 25.812 -15.984 1 79.44 20 ASN B O 1
ATOM 1581 N N . ASP B 1 21 ? 6.461 23.781 -15.07 1 83.31 21 ASP B N 1
ATOM 1582 C CA . ASP B 1 21 ? 5.004 23.703 -15.148 1 83.31 21 ASP B CA 1
ATOM 1583 C C . ASP B 1 21 ? 4.355 24.219 -13.867 1 83.31 21 ASP B C 1
ATOM 1585 O O . ASP B 1 21 ? 3.129 24.266 -13.758 1 83.31 21 ASP B O 1
ATOM 1589 N N . SER B 1 22 ? 5.129 24.641 -12.875 1 88.56 22 SER B N 1
ATOM 1590 C CA . SER B 1 22 ? 4.668 25.188 -11.602 1 88.56 22 SER B CA 1
ATOM 1591 C C . SER B 1 22 ? 3.797 24.172 -10.852 1 88.56 22 SER B C 1
ATOM 1593 O O . SER B 1 22 ? 2.809 24.562 -10.219 1 88.56 22 SER B O 1
ATOM 1595 N N . GLU B 1 23 ? 4.023 22.906 -11.125 1 94.25 23 GLU B N 1
ATOM 1596 C CA . GLU B 1 23 ? 3.373 21.812 -10.383 1 94.25 23 GLU B CA 1
ATOM 1597 C C . GLU B 1 23 ? 4.387 20.781 -9.922 1 94.25 23 GLU B C 1
ATOM 1599 O O . GLU B 1 23 ? 5.406 20.562 -10.578 1 94.25 23 GLU B O 1
ATOM 1604 N N . ILE B 1 24 ? 4.133 20.188 -8.82 1 94.44 24 ILE B N 1
ATOM 1605 C CA . ILE B 1 24 ? 5.043 19.219 -8.227 1 94.44 24 ILE B CA 1
ATOM 1606 C C . ILE B 1 24 ? 4.531 17.797 -8.484 1 94.44 24 ILE B C 1
ATOM 1608 O O . ILE B 1 24 ? 3.434 17.438 -8.055 1 94.44 24 ILE B O 1
ATOM 1612 N N . SER B 1 25 ? 5.312 16.984 -9.188 1 92.81 25 SER B N 1
ATOM 1613 C CA . SER B 1 25 ? 5 15.578 -9.422 1 92.81 25 SER B CA 1
ATOM 1614 C C . SER B 1 25 ? 5.367 14.719 -8.211 1 92.81 25 SER B C 1
ATOM 1616 O O . SER B 1 25 ? 6.066 15.18 -7.309 1 92.81 25 SER B O 1
ATOM 1618 N N . PRO B 1 26 ? 4.93 13.492 -8.227 1 93.5 26 PRO B N 1
ATOM 1619 C CA . PRO B 1 26 ? 5.332 12.602 -7.133 1 93.5 26 PRO B CA 1
ATOM 1620 C C . PRO B 1 26 ? 6.844 12.414 -7.043 1 93.5 26 PRO B C 1
ATOM 1622 O O . PRO B 1 26 ? 7.398 12.352 -5.941 1 93.5 26 PRO B O 1
ATOM 1625 N N . PHE B 1 27 ? 7.449 12.375 -8.133 1 91.06 27 PHE B N 1
ATOM 1626 C CA . PHE B 1 27 ? 8.898 12.219 -8.164 1 91.06 27 PHE B CA 1
ATOM 1627 C C . PHE B 1 27 ? 9.586 13.43 -7.551 1 91.06 27 PHE B C 1
ATOM 1629 O O . PHE B 1 27 ? 10.516 13.289 -6.75 1 91.06 27 PHE B O 1
ATOM 1636 N N . GLU B 1 28 ? 9.148 14.555 -7.918 1 92.19 28 GLU B N 1
ATOM 1637 C CA . GLU B 1 28 ? 9.703 15.789 -7.379 1 92.19 28 GLU B CA 1
ATOM 1638 C C . GLU B 1 28 ? 9.398 15.93 -5.891 1 92.19 28 GLU B C 1
ATOM 1640 O O . GLU B 1 28 ? 10.242 16.391 -5.117 1 92.19 28 GLU B O 1
ATOM 1645 N N . LEU B 1 29 ? 8.195 15.539 -5.562 1 95 29 LEU B N 1
ATOM 1646 C CA . LEU B 1 29 ? 7.805 15.594 -4.16 1 95 29 LEU B CA 1
ATOM 1647 C C . LEU B 1 29 ? 8.719 14.719 -3.309 1 95 29 LEU B C 1
ATOM 1649 O O . LEU B 1 29 ? 9.133 15.125 -2.221 1 95 29 LEU B O 1
ATOM 1653 N N . GLN B 1 30 ? 9.016 13.586 -3.76 1 94.44 30 GLN B N 1
ATOM 1654 C CA . GLN B 1 30 ? 9.906 12.68 -3.055 1 94.44 30 GLN B CA 1
ATOM 1655 C C . GLN B 1 30 ? 11.25 13.344 -2.768 1 94.44 30 GLN B C 1
ATOM 1657 O O . GLN B 1 30 ? 11.766 13.266 -1.648 1 94.44 30 GLN B O 1
ATOM 1662 N N . GLU B 1 31 ? 11.781 13.953 -3.699 1 92.94 31 GLU B N 1
ATOM 1663 C CA . GLU B 1 31 ? 13.062 14.641 -3.543 1 92.94 31 GLU B CA 1
ATOM 1664 C C . GLU B 1 31 ? 12.961 15.766 -2.514 1 92.94 31 GLU B C 1
ATOM 1666 O O . GLU B 1 31 ? 13.844 15.914 -1.663 1 92.94 31 GLU B O 1
ATOM 1671 N N . ILE B 1 32 ? 11.938 16.484 -2.627 1 92.81 32 ILE B N 1
ATOM 1672 C CA . ILE B 1 32 ? 11.727 17.625 -1.744 1 92.81 32 ILE B CA 1
ATOM 1673 C C . ILE B 1 32 ? 11.609 17.141 -0.299 1 92.81 32 ILE B C 1
ATOM 1675 O O . ILE B 1 32 ? 12.305 17.656 0.585 1 92.81 32 ILE B O 1
ATOM 1679 N N . LEU B 1 33 ? 10.789 16.188 -0.072 1 94.38 33 LEU B N 1
ATOM 1680 C CA . LEU B 1 33 ? 10.555 15.703 1.283 1 94.38 33 LEU B CA 1
ATOM 1681 C C . LEU B 1 33 ? 11.82 15.07 1.854 1 94.38 33 LEU B C 1
ATOM 1683 O O . LEU B 1 33 ? 12.164 15.289 3.018 1 94.38 33 LEU B O 1
ATOM 1687 N N . ASN B 1 34 ? 12.477 14.32 1.074 1 94.06 34 ASN B N 1
ATOM 1688 C CA . ASN B 1 34 ? 13.719 13.703 1.528 1 94.06 34 ASN B CA 1
ATOM 1689 C C . ASN B 1 34 ? 14.773 14.75 1.866 1 94.06 34 ASN B C 1
ATOM 1691 O O . ASN B 1 34 ? 15.508 14.609 2.848 1 94.06 34 ASN B O 1
ATOM 1695 N N . ASP B 1 35 ? 14.828 15.758 1.083 1 91.5 35 ASP B N 1
ATOM 1696 C CA . ASP B 1 35 ? 15.781 16.828 1.34 1 91.5 35 ASP B CA 1
ATOM 1697 C C . ASP B 1 35 ? 15.453 17.547 2.652 1 91.5 35 ASP B C 1
ATOM 1699 O O . ASP B 1 35 ? 16.359 17.859 3.434 1 91.5 35 ASP B O 1
ATOM 1703 N N . VAL B 1 36 ? 14.234 17.828 2.807 1 88.38 36 VAL B N 1
ATOM 1704 C CA . VAL B 1 36 ? 13.789 18.484 4.023 1 88.38 36 VAL B CA 1
ATOM 1705 C C . VAL B 1 36 ? 14.102 17.625 5.238 1 88.38 36 VAL B C 1
ATOM 1707 O O . VAL B 1 36 ? 14.594 18.125 6.254 1 88.38 36 VAL B O 1
ATOM 1710 N N . MET B 1 37 ? 13.891 16.359 5.164 1 89.62 37 MET B N 1
ATOM 1711 C CA . MET B 1 37 ? 14.039 15.469 6.309 1 89.62 37 MET B CA 1
ATOM 1712 C C . MET B 1 37 ? 15.508 15.203 6.602 1 89.62 37 MET B C 1
ATOM 1714 O O . MET B 1 37 ? 15.883 14.961 7.754 1 89.62 37 MET B O 1
ATOM 1718 N N . LYS B 1 38 ? 16.266 15.156 5.578 1 89.5 38 LYS B N 1
ATOM 1719 C CA . LYS B 1 38 ? 17.688 14.914 5.746 1 89.5 38 LYS B CA 1
ATOM 1720 C C . LYS B 1 38 ? 18.312 15.961 6.664 1 89.5 38 LYS B C 1
ATOM 1722 O O . LYS B 1 38 ? 19.328 15.688 7.324 1 89.5 38 LYS B O 1
ATOM 1727 N N . LYS B 1 39 ? 17.797 17.078 6.758 1 88.44 39 LYS B N 1
ATOM 1728 C CA . LYS B 1 39 ? 18.344 18.188 7.531 1 88.44 39 LYS B CA 1
ATOM 1729 C C . LYS B 1 39 ? 17.906 18.109 8.992 1 88.44 39 LYS B C 1
ATOM 1731 O O . LYS B 1 39 ? 18.391 18.859 9.836 1 88.44 39 LYS B O 1
ATOM 1736 N N . ARG B 1 40 ? 17.094 17.234 9.242 1 88.19 40 ARG B N 1
ATOM 1737 C CA . ARG B 1 40 ? 16.547 17.109 10.594 1 88.19 40 ARG B CA 1
ATOM 1738 C C . ARG B 1 40 ? 17.25 16 11.359 1 88.19 40 ARG B C 1
ATOM 1740 O O . ARG B 1 40 ? 17.516 14.93 10.812 1 88.19 40 ARG B O 1
ATOM 1747 N N . LEU B 1 41 ? 17.562 16.266 12.617 1 87.5 41 LEU B N 1
ATOM 1748 C CA . LEU B 1 41 ? 18.219 15.289 13.477 1 87.5 41 LEU B CA 1
ATOM 1749 C C . LEU B 1 41 ? 17.25 14.766 14.539 1 87.5 41 LEU B C 1
ATOM 1751 O O . LEU B 1 41 ? 17.531 13.75 15.18 1 87.5 41 LEU B O 1
ATOM 1755 N N . ASP B 1 42 ? 16.156 15.328 14.648 1 90.25 42 ASP B N 1
ATOM 1756 C CA . ASP B 1 42 ? 15.234 15.031 15.75 1 90.25 42 ASP B CA 1
ATOM 1757 C C . ASP B 1 42 ? 14.281 13.906 15.367 1 90.25 42 ASP B C 1
ATOM 1759 O O . ASP B 1 42 ? 13.547 13.398 16.219 1 90.25 42 ASP B O 1
ATOM 1763 N N . VAL B 1 43 ? 14.273 13.477 14.078 1 92.94 43 VAL B N 1
ATOM 1764 C CA . VAL B 1 43 ? 13.422 12.375 13.625 1 92.94 43 VAL B CA 1
ATOM 1765 C C . VAL B 1 43 ? 14.242 11.422 12.758 1 92.94 43 VAL B C 1
ATOM 1767 O O . VAL B 1 43 ? 15.109 11.859 11.992 1 92.94 43 VAL B O 1
ATOM 1770 N N . LYS B 1 44 ? 13.977 10.258 12.969 1 94.25 44 LYS B N 1
ATOM 1771 C CA . LYS B 1 44 ? 14.594 9.258 12.102 1 94.25 44 LYS B CA 1
ATOM 1772 C C . LYS B 1 44 ? 13.742 9.008 10.859 1 94.25 44 LYS B C 1
ATOM 1774 O O . LYS B 1 44 ? 12.508 8.961 10.945 1 94.25 44 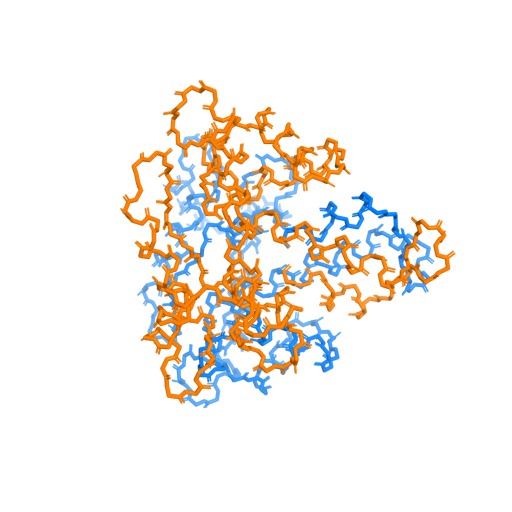LYS B O 1
ATOM 1779 N N . THR B 1 45 ? 14.406 8.828 9.75 1 92.88 45 THR B N 1
ATOM 1780 C CA . THR B 1 45 ? 13.719 8.586 8.484 1 92.88 45 THR B CA 1
ATOM 1781 C C . THR B 1 45 ? 14.57 7.715 7.562 1 92.88 45 THR B C 1
ATOM 1783 O O . THR B 1 45 ? 15.789 7.848 7.531 1 92.88 45 THR B O 1
ATOM 1786 N N . ASP B 1 46 ? 13.883 6.824 6.805 1 89.12 46 ASP B N 1
ATOM 1787 C CA . ASP B 1 46 ? 14.539 6.039 5.758 1 89.12 46 ASP B CA 1
ATOM 1788 C C . ASP B 1 46 ? 14.273 6.637 4.379 1 89.12 46 ASP B C 1
ATOM 1790 O O . ASP B 1 46 ? 14.68 6.062 3.363 1 89.12 46 ASP B O 1
ATOM 1794 N N . GLY B 1 47 ? 13.594 7.777 4.387 1 92.81 47 GLY B N 1
ATOM 1795 C CA . GLY B 1 47 ? 13.195 8.367 3.123 1 92.81 47 GLY B CA 1
ATOM 1796 C C . GLY B 1 47 ? 11.797 7.961 2.689 1 92.81 47 GLY B C 1
ATOM 1797 O O . GLY B 1 47 ? 11.352 6.852 2.99 1 92.81 47 GLY B O 1
ATOM 1798 N N . PHE B 1 48 ? 11.219 8.867 1.922 1 94 48 PHE B N 1
ATOM 1799 C CA . PHE B 1 48 ? 9.883 8.578 1.424 1 94 48 PHE B CA 1
ATOM 1800 C C . PHE B 1 48 ? 9.945 7.715 0.169 1 94 48 PHE B C 1
ATOM 1802 O O . PHE B 1 48 ? 10.789 7.934 -0.701 1 94 48 PHE B O 1
ATOM 1809 N N . SER B 1 49 ? 9.062 6.777 0.174 1 89.69 49 SER B N 1
ATOM 1810 C CA . SER B 1 49 ? 8.953 5.988 -1.047 1 89.69 49 SER B CA 1
ATOM 1811 C C . SER B 1 49 ? 8.133 6.719 -2.107 1 89.69 49 SER B C 1
ATOM 1813 O O . SER B 1 49 ? 7.344 7.609 -1.787 1 89.69 49 SER B O 1
ATOM 1815 N N . LEU B 1 50 ? 8.391 6.344 -3.33 1 89 50 LEU B N 1
ATOM 1816 C CA . LEU B 1 50 ? 7.605 6.922 -4.414 1 89 50 LEU B CA 1
ATOM 1817 C C . LEU B 1 50 ? 6.125 6.594 -4.25 1 89 50 LEU B C 1
ATOM 1819 O O . LEU B 1 50 ? 5.262 7.422 -4.551 1 89 50 LEU B O 1
ATOM 1823 N N . GLN B 1 51 ? 5.836 5.465 -3.785 1 88.75 51 GLN B N 1
ATOM 1824 C CA . GLN B 1 51 ? 4.453 5.055 -3.549 1 88.75 51 GLN B CA 1
ATOM 1825 C C . GLN B 1 51 ? 3.775 5.961 -2.527 1 88.75 51 GLN B C 1
ATOM 1827 O O . GLN B 1 51 ? 2.639 6.391 -2.729 1 88.75 51 GLN B O 1
ATOM 1832 N N . THR B 1 52 ? 4.465 6.254 -1.468 1 92.56 52 THR B N 1
ATOM 1833 C CA . THR B 1 52 ? 3.928 7.156 -0.454 1 92.56 52 THR B CA 1
ATOM 1834 C C . THR B 1 52 ? 3.68 8.539 -1.041 1 92.56 52 THR B C 1
ATOM 1836 O O . THR B 1 52 ? 2.637 9.148 -0.79 1 92.56 52 THR B O 1
ATOM 1839 N N . CYS B 1 53 ? 4.594 8.992 -1.885 1 94.94 53 CYS B N 1
ATOM 1840 C CA . CYS B 1 53 ? 4.457 10.312 -2.496 1 94.94 53 CYS B CA 1
ATOM 1841 C C . CYS B 1 53 ? 3.277 10.344 -3.463 1 94.94 53 CYS B C 1
ATOM 1843 O O . CYS B 1 53 ? 2.578 11.352 -3.564 1 94.94 53 CYS B O 1
ATOM 1845 N N . ARG B 1 54 ? 3.055 9.281 -4.141 1 93.38 54 ARG B N 1
ATOM 1846 C CA . ARG B 1 54 ? 1.883 9.18 -5.004 1 93.38 54 ARG B CA 1
ATOM 1847 C C . ARG B 1 54 ? 0.596 9.289 -4.191 1 93.38 54 ARG B C 1
ATOM 1849 O O . ARG B 1 54 ? -0.358 9.945 -4.613 1 93.38 54 ARG B O 1
ATOM 1856 N N . GLN B 1 55 ? 0.623 8.664 -3.068 1 94.19 55 GLN B N 1
ATOM 1857 C CA . GLN B 1 55 ? -0.549 8.711 -2.199 1 94.19 55 GLN B CA 1
ATOM 1858 C C . GLN B 1 55 ? -0.783 10.125 -1.669 1 94.19 55 GLN B C 1
ATOM 1860 O O . GLN B 1 55 ? -1.926 10.578 -1.582 1 94.19 55 GLN B O 1
ATOM 1865 N N . ILE B 1 56 ? 0.273 10.742 -1.358 1 97.19 56 ILE B N 1
ATOM 1866 C CA . ILE B 1 56 ? 0.181 12.109 -0.866 1 97.19 56 ILE B CA 1
ATOM 1867 C C . ILE B 1 56 ? -0.418 13.008 -1.946 1 97.19 56 ILE B C 1
ATOM 1869 O O . ILE B 1 56 ? -1.351 13.773 -1.682 1 97.19 56 ILE B O 1
ATOM 1873 N N . VAL B 1 57 ? 0.102 12.859 -3.084 1 96.44 57 VAL B N 1
ATOM 1874 C CA . VAL B 1 57 ? -0.407 13.648 -4.203 1 96.44 57 VAL B CA 1
ATOM 1875 C C . VAL B 1 57 ? -1.883 13.328 -4.43 1 96.44 57 VAL B C 1
ATOM 1877 O O . VAL B 1 57 ? -2.693 14.234 -4.652 1 96.44 57 VAL B O 1
ATOM 1880 N N . GLY B 1 58 ? -2.23 12.102 -4.316 1 95.31 58 GLY B N 1
ATOM 1881 C CA . GLY B 1 58 ? -3.619 11.695 -4.477 1 95.31 58 GLY B CA 1
ATOM 1882 C C . GLY B 1 58 ? -4.547 12.344 -3.467 1 95.31 58 GLY B C 1
ATOM 1883 O O . GLY B 1 58 ? -5.652 12.766 -3.816 1 95.31 58 GLY B O 1
ATOM 1884 N N . LEU B 1 59 ? -4.086 12.484 -2.293 1 96.19 59 LEU B N 1
ATOM 1885 C CA . LEU B 1 59 ? -4.895 13.086 -1.239 1 96.19 59 LEU B CA 1
ATOM 1886 C C . LEU B 1 59 ? -5.004 14.594 -1.428 1 96.19 59 LEU B C 1
ATOM 1888 O O . LEU B 1 59 ? -6.078 15.172 -1.262 1 96.19 59 LEU B O 1
ATOM 1892 N N . MET B 1 60 ? -3.908 15.195 -1.841 1 97.19 60 MET B N 1
ATOM 1893 C CA . MET B 1 60 ? -3.807 16.656 -1.783 1 97.19 60 MET B CA 1
ATOM 1894 C C . MET B 1 60 ? -4.293 17.281 -3.084 1 97.19 60 MET B C 1
ATOM 1896 O O . MET B 1 60 ? -4.676 18.453 -3.105 1 97.19 60 MET B O 1
ATOM 1900 N N . ASP B 1 61 ? -4.188 16.547 -4.098 1 96.31 61 ASP B N 1
ATOM 1901 C CA . ASP B 1 61 ? -4.555 17.078 -5.41 1 96.31 61 ASP B CA 1
ATOM 1902 C C . ASP B 1 61 ? -6.062 17.281 -5.516 1 96.31 61 ASP B C 1
ATOM 1904 O O . ASP B 1 61 ? -6.832 16.328 -5.543 1 96.31 61 ASP B O 1
ATOM 1908 N N . ARG B 1 62 ? -6.426 18.516 -5.723 1 93.25 62 ARG B N 1
ATOM 1909 C CA . ARG B 1 62 ? -7.848 18.828 -5.773 1 93.25 62 ARG B CA 1
ATOM 1910 C C . ARG B 1 62 ? -8.297 19.141 -7.199 1 93.25 62 ARG B C 1
ATOM 1912 O O . ARG B 1 62 ? -9.484 19.062 -7.516 1 93.25 62 ARG B O 1
ATOM 1919 N N . ASP B 1 63 ? -7.41 19.422 -8.078 1 92.5 63 ASP B N 1
ATOM 1920 C CA . ASP B 1 63 ? -7.812 19.828 -9.414 1 92.5 63 ASP B CA 1
ATOM 1921 C C . ASP B 1 63 ? -7.621 18.703 -10.422 1 92.5 63 ASP B C 1
ATOM 1923 O O . ASP B 1 63 ? -7.871 18.875 -11.617 1 92.5 63 ASP B O 1
ATOM 1927 N N . GLY B 1 64 ? -7.07 17.562 -10.047 1 89.75 64 GLY B N 1
ATOM 1928 C CA . GLY B 1 64 ? -7.043 16.359 -10.867 1 89.75 64 GLY B CA 1
ATOM 1929 C C . GLY B 1 64 ? -5.891 16.344 -11.852 1 89.75 64 GLY B C 1
ATOM 1930 O O . GLY B 1 64 ? -5.941 15.633 -12.859 1 89.75 64 GLY B O 1
ATOM 1931 N N . THR B 1 65 ? -4.824 17.125 -11.586 1 91.5 65 THR B N 1
ATOM 1932 C CA . THR B 1 65 ? -3.695 17.188 -12.508 1 91.5 65 THR B CA 1
ATOM 1933 C C . THR B 1 65 ? -2.695 16.078 -12.211 1 91.5 65 THR B C 1
ATOM 1935 O O . THR B 1 65 ? -1.744 15.867 -12.961 1 91.5 65 THR B O 1
ATOM 1938 N N . SER B 1 66 ? -2.912 15.422 -11.078 1 90.62 66 SER B N 1
ATOM 1939 C CA . SER B 1 66 ? -1.997 14.383 -10.609 1 90.62 66 SER B CA 1
ATOM 1940 C C . SER B 1 66 ? -0.671 14.984 -10.156 1 90.62 66 SER B C 1
ATOM 1942 O O . SER B 1 66 ? 0.332 14.273 -10.047 1 90.62 66 SER B O 1
ATOM 1944 N N . LYS B 1 67 ? -0.657 16.297 -10.023 1 94.94 67 LYS B N 1
ATOM 1945 C CA . LYS B 1 67 ? 0.443 17.078 -9.461 1 94.94 67 LYS B CA 1
ATOM 1946 C C . LYS B 1 67 ? -0.065 18.094 -8.438 1 94.94 67 LYS B C 1
ATOM 1948 O O . LYS B 1 67 ? -1.275 18.25 -8.273 1 94.94 67 LYS B O 1
ATOM 1953 N N . LEU B 1 68 ? 0.88 18.688 -7.711 1 96.25 68 LEU B N 1
ATOM 1954 C CA . LEU B 1 68 ? 0.481 19.641 -6.691 1 96.25 68 LEU B CA 1
ATOM 1955 C C . LEU B 1 68 ? 0.781 21.062 -7.145 1 96.25 68 LEU B C 1
ATOM 1957 O O . LEU B 1 68 ? 1.923 21.391 -7.48 1 96.25 68 LEU B O 1
ATOM 1961 N N . GLY B 1 69 ? -0.261 21.859 -7.199 1 94.12 69 GLY B N 1
ATOM 1962 C CA . GLY B 1 69 ? -0.058 23.281 -7.363 1 94.12 69 GLY B CA 1
ATOM 1963 C C . GLY B 1 69 ? 0.368 23.984 -6.086 1 94.12 69 GLY B C 1
ATOM 1964 O O . GLY B 1 69 ? 0.554 23.328 -5.051 1 94.12 69 GLY B O 1
ATOM 1965 N N . LEU B 1 70 ? 0.447 25.297 -6.219 1 92.44 70 LEU B N 1
ATOM 1966 C CA . LEU B 1 70 ? 0.969 26.094 -5.113 1 92.44 70 LEU B CA 1
ATOM 1967 C C . LEU B 1 70 ? 0.097 25.938 -3.871 1 92.44 70 LEU B C 1
ATOM 1969 O O . LEU B 1 70 ? 0.604 25.656 -2.779 1 92.44 70 LEU B O 1
ATOM 1973 N N . LEU B 1 71 ? -1.139 26.062 -4.004 1 93.81 71 LEU B N 1
ATOM 1974 C CA . LEU B 1 71 ? -2.049 26.016 -2.865 1 93.81 71 LEU B CA 1
ATOM 1975 C C . LEU B 1 71 ? -2.1 24.609 -2.27 1 93.81 71 LEU B C 1
ATOM 1977 O O . LEU B 1 71 ? -2.131 24.453 -1.046 1 93.81 71 LEU B O 1
ATOM 1981 N N . GLU B 1 72 ? -2.146 23.594 -3.133 1 95.94 72 GLU B N 1
ATOM 1982 C CA . GLU B 1 72 ? -2.154 22.203 -2.686 1 95.94 72 GLU B CA 1
ATOM 1983 C C . GLU B 1 72 ? -0.881 21.875 -1.92 1 95.94 72 GLU B C 1
ATOM 1985 O O . GLU B 1 72 ? -0.932 21.188 -0.892 1 95.94 72 GLU B O 1
ATOM 1990 N N . PHE B 1 73 ? 0.127 22.422 -2.451 1 94.94 73 PHE B N 1
ATOM 1991 C CA . PHE B 1 73 ? 1.406 22.172 -1.801 1 94.94 73 PHE B CA 1
ATOM 1992 C C . PHE B 1 73 ? 1.481 22.875 -0.454 1 94.94 73 PHE B C 1
ATOM 1994 O O . PHE B 1 73 ? 2.025 22.328 0.51 1 94.94 73 PHE B O 1
ATOM 2001 N N . HIS B 1 74 ? 1.04 24.016 -0.404 1 94 74 HIS B N 1
ATOM 2002 C CA . HIS B 1 74 ? 1.017 24.75 0.854 1 94 74 HIS B CA 1
ATOM 2003 C C . HIS B 1 74 ? 0.198 24.016 1.909 1 94 74 HIS B C 1
ATOM 2005 O O . HIS B 1 74 ? 0.598 23.938 3.074 1 94 74 HIS B O 1
ATOM 2011 N N . ALA B 1 75 ? -0.879 23.484 1.526 1 95.19 75 ALA B N 1
ATOM 2012 C CA . ALA B 1 75 ? -1.714 22.703 2.434 1 95.19 75 ALA B CA 1
ATOM 2013 C C . ALA B 1 75 ? -0.974 21.453 2.928 1 95.19 75 ALA B C 1
ATOM 2015 O O . ALA B 1 75 ? -1.043 21.109 4.109 1 95.19 75 ALA B O 1
ATOM 2016 N N . LEU B 1 76 ? -0.337 20.859 2.033 1 95.81 76 LEU B N 1
ATOM 2017 C CA . LEU B 1 76 ? 0.46 19.688 2.396 1 95.81 76 LEU B CA 1
ATOM 2018 C C . LEU B 1 76 ? 1.534 20.062 3.414 1 95.81 76 LEU B C 1
ATOM 2020 O O . LEU B 1 76 ? 1.707 19.359 4.418 1 95.81 76 LEU B O 1
ATOM 2024 N N . TRP B 1 77 ? 2.166 21.141 3.123 1 93.12 77 TRP B N 1
ATOM 2025 C CA . TRP B 1 77 ? 3.248 21.578 3.998 1 93.12 77 TRP B CA 1
ATOM 2026 C C . TRP B 1 77 ? 2.732 21.844 5.406 1 93.12 77 TRP B C 1
ATOM 2028 O O . TRP B 1 77 ? 3.357 21.438 6.391 1 93.12 77 TRP B O 1
ATOM 2038 N N . THR B 1 78 ? 1.687 22.484 5.465 1 94.31 78 THR B N 1
ATOM 2039 C CA . THR B 1 78 ? 1.061 22.766 6.75 1 94.31 78 THR B CA 1
ATOM 2040 C C . THR B 1 78 ? 0.727 21.469 7.484 1 94.31 78 THR B C 1
ATOM 2042 O O . THR B 1 78 ? 0.949 21.359 8.688 1 94.31 78 THR B O 1
ATOM 2045 N N . LYS B 1 79 ? 0.256 20.531 6.793 1 95.62 79 LYS B N 1
ATOM 2046 C CA . LYS B 1 79 ? -0.085 19.219 7.367 1 95.62 79 LYS B CA 1
ATOM 2047 C C . LYS B 1 79 ? 1.159 18.5 7.883 1 95.62 79 LYS B C 1
ATOM 2049 O O . LYS B 1 79 ? 1.138 17.922 8.961 1 95.62 79 LYS B O 1
ATOM 2054 N N . ILE B 1 80 ? 2.18 18.547 7.152 1 95 80 ILE B N 1
ATOM 2055 C CA . ILE B 1 80 ? 3.42 17.875 7.523 1 95 80 ILE B CA 1
ATOM 2056 C C . ILE B 1 80 ? 3.986 18.516 8.797 1 95 80 ILE B C 1
ATOM 2058 O O . ILE B 1 80 ? 4.465 17.797 9.688 1 95 80 ILE B O 1
ATOM 2062 N N . GLN B 1 81 ? 3.893 19.844 8.852 1 94.5 81 GLN B N 1
ATOM 2063 C CA . GLN B 1 81 ? 4.359 20.531 10.055 1 94.5 81 GLN B CA 1
ATOM 2064 C C . GLN B 1 81 ? 3.549 20.094 11.273 1 94.5 81 GLN B C 1
ATOM 2066 O O . GLN B 1 81 ? 4.109 19.859 12.352 1 94.5 81 GLN B O 1
ATOM 2071 N N . LYS B 1 82 ? 2.318 20.016 11.086 1 97 82 LYS B N 1
ATOM 2072 C CA . LYS B 1 82 ? 1.447 19.562 12.164 1 97 82 LYS B CA 1
ATOM 2073 C C . LYS B 1 82 ? 1.797 18.141 12.602 1 97 82 LYS B C 1
ATOM 2075 O O . LYS B 1 82 ? 1.903 17.859 13.797 1 97 82 LYS B O 1
ATOM 2080 N N . TYR B 1 83 ? 1.923 17.219 11.672 1 96.75 83 TYR B N 1
ATOM 2081 C CA . TYR B 1 83 ? 2.246 15.836 11.953 1 96.75 83 TYR B CA 1
ATOM 2082 C C . TYR B 1 83 ? 3.615 15.719 12.617 1 96.75 83 TYR B C 1
ATOM 2084 O O . TYR B 1 83 ? 3.822 14.859 13.484 1 96.75 83 TYR B O 1
ATOM 2092 N N . LEU B 1 84 ? 4.539 16.594 12.195 1 95.56 84 LEU B N 1
ATOM 2093 C CA . LEU B 1 84 ? 5.855 16.625 12.812 1 95.56 84 LEU B CA 1
ATOM 2094 C C . LEU B 1 84 ? 5.758 17.016 14.281 1 95.56 84 LEU B C 1
ATOM 2096 O O . LEU B 1 84 ? 6.391 16.391 15.141 1 95.56 84 LEU B O 1
ATOM 2100 N N . ASP B 1 85 ? 4.996 18 14.523 1 96.81 85 ASP B N 1
ATOM 2101 C CA . ASP B 1 85 ? 4.797 18.438 15.898 1 96.81 85 ASP B CA 1
ATOM 2102 C C . ASP B 1 85 ? 4.195 17.312 16.75 1 96.81 85 ASP B C 1
ATOM 2104 O O . ASP B 1 85 ? 4.645 17.078 17.875 1 96.81 85 ASP B O 1
ATOM 2108 N N . ILE B 1 86 ? 3.246 16.656 16.25 1 97.75 86 ILE B N 1
ATOM 2109 C CA . ILE B 1 86 ? 2.607 15.547 16.953 1 97.75 86 ILE B CA 1
ATOM 2110 C C . ILE B 1 86 ? 3.627 14.438 17.188 1 97.75 86 ILE B C 1
ATOM 2112 O O . ILE B 1 86 ? 3.707 13.891 18.297 1 97.75 86 ILE B O 1
ATOM 2116 N N . PHE B 1 87 ? 4.352 14.117 16.156 1 97.25 87 PHE B N 1
ATOM 2117 C CA . PHE B 1 87 ? 5.371 13.07 16.25 1 97.25 87 PHE B CA 1
ATOM 2118 C C . PHE B 1 87 ? 6.355 13.375 17.375 1 97.25 87 PHE B C 1
ATOM 2120 O O . PHE B 1 87 ? 6.625 12.516 18.219 1 97.25 87 PHE B O 1
ATOM 2127 N N . ARG B 1 88 ? 6.816 14.562 17.422 1 94.94 88 ARG B N 1
ATOM 2128 C CA . ARG B 1 88 ? 7.816 14.977 18.406 1 94.94 88 ARG B CA 1
ATOM 2129 C C . ARG B 1 88 ? 7.25 14.938 19.828 1 94.94 88 ARG B C 1
ATOM 2131 O O . ARG B 1 88 ? 7.941 14.555 20.766 1 94.94 88 ARG B O 1
ATOM 2138 N N . ARG B 1 89 ? 6.09 15.297 19.969 1 95.75 89 ARG B N 1
ATOM 2139 C CA . ARG B 1 89 ? 5.461 15.352 21.281 1 95.75 89 ARG B CA 1
ATOM 2140 C C . ARG B 1 89 ? 5.27 13.953 21.859 1 95.75 89 ARG B C 1
ATOM 2142 O O . ARG B 1 89 ? 5.34 13.766 23.062 1 95.75 89 ARG B O 1
ATOM 2149 N N . HIS B 1 90 ? 5.07 12.984 20.969 1 95.69 90 HIS B N 1
ATOM 2150 C CA . 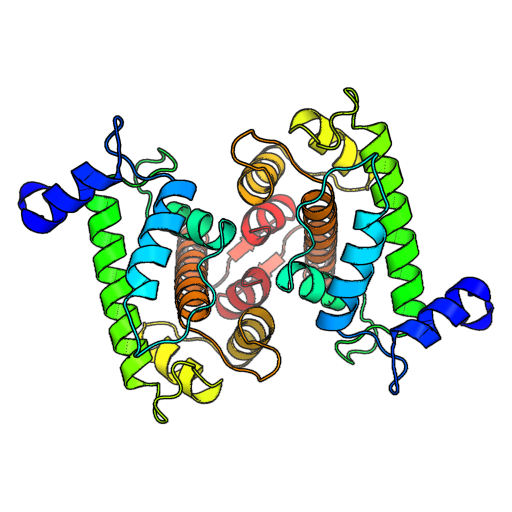HIS B 1 90 ? 4.75 11.648 21.453 1 95.69 90 HIS B CA 1
ATOM 2151 C C . HIS B 1 90 ? 5.973 10.742 21.422 1 95.69 90 HIS B C 1
ATOM 2153 O O . HIS B 1 90 ? 5.91 9.586 21.844 1 95.69 90 HIS B O 1
ATOM 2159 N N . ASP B 1 91 ? 7.027 11.305 20.859 1 93.5 91 ASP B N 1
ATOM 2160 C CA . ASP B 1 91 ? 8.289 10.578 20.969 1 93.5 91 ASP B CA 1
ATOM 2161 C C . ASP B 1 91 ? 8.93 10.789 22.344 1 93.5 91 ASP B C 1
ATOM 2163 O O . ASP B 1 91 ? 9.945 11.469 22.453 1 93.5 91 ASP B O 1
ATOM 2167 N N . SER B 1 92 ? 8.5 10.078 23.297 1 89.62 92 SER B N 1
ATOM 2168 C CA . SER B 1 92 ? 8.797 10.312 24.703 1 89.62 92 SER B CA 1
ATOM 2169 C C . SER B 1 92 ? 10.266 10.031 25.016 1 89.62 92 SER B C 1
ATOM 2171 O O . SER B 1 92 ? 10.859 10.672 25.891 1 89.62 92 SER B O 1
ATOM 2173 N N . ASP B 1 93 ? 10.922 9.086 24.312 1 89.56 93 ASP B N 1
ATOM 2174 C CA . ASP B 1 93 ? 12.305 8.734 24.641 1 89.56 93 ASP B CA 1
ATOM 2175 C C . ASP B 1 93 ? 13.273 9.414 23.672 1 89.56 93 ASP B C 1
ATOM 2177 O O . ASP B 1 93 ? 14.461 9.078 23.641 1 89.56 93 ASP B O 1
ATOM 2181 N N . SER B 1 94 ? 12.773 10.234 22.812 1 90.06 94 SER B N 1
ATOM 2182 C CA . SER B 1 94 ? 13.562 11 21.844 1 90.06 94 SER B CA 1
ATOM 2183 C C . SER B 1 94 ? 14.406 10.086 20.969 1 90.06 94 SER B C 1
ATOM 2185 O O . SER B 1 94 ? 15.555 10.398 20.672 1 90.06 94 SER B O 1
ATOM 2187 N N . SER B 1 95 ? 13.875 8.914 20.656 1 90.75 95 SER B N 1
ATOM 2188 C CA . SER B 1 95 ? 14.578 7.949 19.812 1 90.75 95 SER B CA 1
ATOM 2189 C C . SER B 1 95 ? 14.484 8.336 18.344 1 90.75 95 SER B C 1
ATOM 2191 O O . SER B 1 95 ? 15.219 7.801 17.516 1 90.75 95 SER B O 1
ATOM 2193 N N . GLY B 1 96 ? 13.547 9.219 18.031 1 94.19 96 GLY B N 1
ATOM 2194 C CA . GLY B 1 96 ? 13.289 9.562 16.641 1 94.19 96 GLY B CA 1
ATOM 2195 C C . GLY B 1 96 ? 12.336 8.609 15.961 1 94.19 96 GLY B C 1
ATOM 2196 O O . GLY B 1 96 ? 12.117 8.703 14.75 1 94.19 96 GLY B O 1
ATOM 2197 N N . THR B 1 97 ? 11.805 7.652 16.75 1 95.88 97 THR B N 1
ATOM 2198 C CA . THR B 1 97 ? 10.805 6.699 16.281 1 95.88 97 THR B CA 1
ATOM 2199 C C . THR B 1 97 ? 9.648 6.605 17.281 1 95.88 97 THR B C 1
ATOM 2201 O O . THR B 1 97 ? 9.719 7.164 18.375 1 95.88 97 THR B O 1
ATOM 2204 N N . MET B 1 98 ? 8.625 5.98 16.797 1 95.75 98 MET B N 1
ATOM 2205 C CA . MET B 1 98 ? 7.441 5.859 17.641 1 95.75 98 MET B CA 1
ATOM 2206 C C . MET B 1 98 ? 7.121 4.398 17.922 1 95.75 98 MET B C 1
ATOM 2208 O O . MET B 1 98 ? 7.188 3.555 17.031 1 95.75 98 MET B O 1
ATOM 2212 N N . SER B 1 99 ? 6.797 4.152 19.203 1 94.88 99 SER B N 1
ATOM 2213 C CA . SER B 1 99 ? 6.293 2.832 19.562 1 94.88 99 SER B CA 1
ATOM 2214 C C . SER B 1 99 ? 4.809 2.697 19.25 1 94.88 99 SER B C 1
ATOM 2216 O O . SER B 1 99 ? 4.148 3.682 18.906 1 94.88 99 SER B O 1
ATOM 2218 N N . SER B 1 100 ? 4.266 1.473 19.438 1 92.75 100 SER B N 1
ATOM 2219 C CA . SER B 1 100 ? 2.852 1.229 19.188 1 92.75 100 SER B CA 1
ATOM 2220 C C . SER B 1 100 ? 1.966 2.041 20.125 1 92.75 100 SER B C 1
ATOM 2222 O O . SER B 1 100 ? 0.936 2.576 19.703 1 92.75 100 SER B O 1
ATOM 2224 N N . HIS B 1 101 ? 2.396 2.107 21.328 1 92.81 101 HIS B N 1
ATOM 2225 C CA . HIS B 1 101 ? 1.63 2.869 22.312 1 92.81 101 HIS B CA 1
ATOM 2226 C C . HIS B 1 101 ? 1.646 4.359 21.984 1 92.81 101 HIS B C 1
ATOM 2228 O O . HIS B 1 101 ? 0.606 5.02 22.016 1 92.81 101 HIS B O 1
ATOM 2234 N N . GLU B 1 102 ? 2.754 4.844 21.656 1 96.19 102 GLU B N 1
ATOM 2235 C CA . GLU B 1 102 ? 2.875 6.246 21.266 1 96.19 102 GLU B CA 1
ATOM 2236 C C . GLU B 1 102 ? 2.078 6.543 20 1 96.19 102 GLU B C 1
ATOM 2238 O O . GLU B 1 102 ? 1.471 7.605 19.875 1 96.19 102 GLU B O 1
ATOM 2243 N N . LEU B 1 103 ? 2.098 5.582 19.141 1 96.88 103 LEU B N 1
ATOM 2244 C CA . LEU B 1 103 ? 1.378 5.734 17.875 1 96.88 103 LEU B CA 1
ATOM 2245 C C . LEU B 1 103 ? -0.114 5.93 18.125 1 96.88 103 LEU B C 1
ATOM 2247 O O . LEU B 1 103 ? -0.74 6.801 17.516 1 96.88 103 LEU B O 1
ATOM 2251 N N . ARG B 1 104 ? -0.656 5.164 19.031 1 95.44 104 ARG B N 1
ATOM 2252 C CA . ARG B 1 104 ? -2.082 5.258 19.328 1 95.44 104 ARG B CA 1
ATOM 2253 C C . ARG B 1 104 ? -2.453 6.66 19.797 1 95.44 104 ARG B C 1
ATOM 2255 O O . ARG B 1 104 ? -3.449 7.227 19.344 1 95.44 104 ARG B O 1
ATOM 2262 N N . GLU B 1 105 ? -1.716 7.191 20.641 1 96.56 105 GLU B N 1
ATOM 2263 C CA . GLU B 1 105 ? -1.954 8.531 21.156 1 96.56 105 GLU B CA 1
ATOM 2264 C C . GLU B 1 105 ? -1.768 9.586 20.078 1 96.56 105 GLU B C 1
ATOM 2266 O O . GLU B 1 105 ? -2.535 10.547 20 1 96.56 105 GLU B O 1
ATOM 2271 N N . ALA B 1 106 ? -0.747 9.383 19.297 1 97.75 106 ALA B N 1
ATOM 2272 C CA . ALA B 1 106 ? -0.467 10.32 18.203 1 97.75 106 ALA B CA 1
ATOM 2273 C C . ALA B 1 106 ? -1.604 10.328 17.188 1 97.75 106 ALA B C 1
ATOM 2275 O O . ALA B 1 106 ? -2.006 11.391 16.719 1 97.75 106 ALA B O 1
ATOM 2276 N N . LEU B 1 107 ? -2.09 9.133 16.875 1 97.88 107 LEU B N 1
ATOM 2277 C CA . LEU B 1 107 ? -3.207 9.047 15.938 1 97.88 107 LEU B CA 1
ATOM 2278 C C . LEU B 1 107 ? -4.434 9.758 16.5 1 97.88 107 LEU B C 1
ATOM 2280 O O . LEU B 1 107 ? -5.121 10.477 15.766 1 97.88 107 LEU B O 1
ATOM 2284 N N . THR B 1 108 ? -4.656 9.625 17.734 1 97.19 108 THR B N 1
ATOM 2285 C CA . THR B 1 108 ? -5.777 10.281 18.391 1 97.19 108 THR B CA 1
ATOM 2286 C C . THR B 1 108 ? -5.633 11.797 18.328 1 97.19 108 THR B C 1
ATOM 2288 O O . THR B 1 108 ? -6.582 12.5 17.984 1 97.19 108 THR B O 1
ATOM 2291 N N . GLU B 1 109 ? -4.477 12.227 18.594 1 97.5 109 GLU B N 1
ATOM 2292 C CA . GLU B 1 109 ? -4.234 13.664 18.531 1 97.5 109 GLU B CA 1
ATOM 2293 C C . GLU B 1 109 ? -4.375 14.195 17.109 1 97.5 109 GLU B C 1
ATOM 2295 O O . GLU B 1 109 ? -4.805 15.328 16.906 1 97.5 109 GLU B O 1
ATOM 2300 N N . ALA B 1 110 ? -3.975 13.391 16.141 1 97.25 110 ALA B N 1
ATOM 2301 C CA . ALA B 1 110 ? -4.078 13.781 14.734 1 97.25 110 ALA B CA 1
ATOM 2302 C C . ALA B 1 110 ? -5.531 13.773 14.266 1 97.25 110 ALA B C 1
ATOM 2304 O O . ALA B 1 110 ? -5.832 14.203 13.148 1 97.25 110 ALA B O 1
ATOM 2305 N N . GLY B 1 111 ? -6.434 13.148 15.047 1 96.38 111 GLY B N 1
ATOM 2306 C CA . GLY B 1 111 ? -7.855 13.219 14.75 1 96.3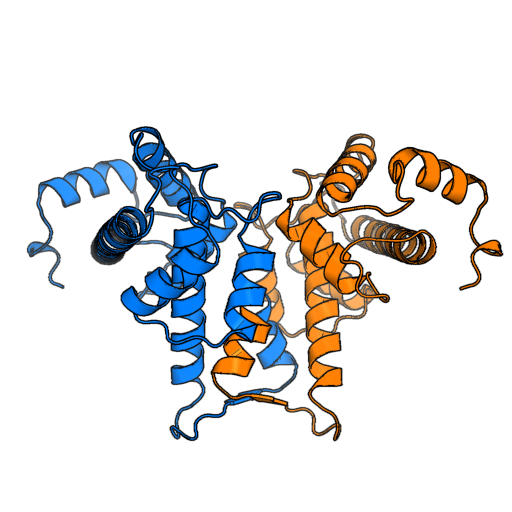8 111 GLY B CA 1
ATOM 2307 C C . GLY B 1 111 ? -8.445 11.891 14.32 1 96.38 111 GLY B C 1
ATOM 2308 O O . GLY B 1 111 ? -9.578 11.828 13.836 1 96.38 111 GLY B O 1
ATOM 2309 N N . PHE B 1 112 ? -7.664 10.859 14.492 1 96.75 112 PHE B N 1
ATOM 2310 C CA . PHE B 1 112 ? -8.148 9.547 14.07 1 96.75 112 PHE B CA 1
ATOM 2311 C C . PHE B 1 112 ? -8.516 8.703 15.281 1 96.75 112 PHE B C 1
ATOM 2313 O O . PHE B 1 112 ? -7.691 8.492 16.172 1 96.75 112 PHE B O 1
ATOM 2320 N N . GLN B 1 113 ? -9.758 8.305 15.266 1 93.88 113 GLN B N 1
ATOM 2321 C CA . GLN B 1 113 ? -10.203 7.332 16.266 1 93.88 113 GLN B CA 1
ATOM 2322 C C . GLN B 1 113 ? -10.266 5.926 15.672 1 93.88 113 GLN B C 1
ATOM 2324 O O . GLN B 1 113 ? -11.172 5.605 14.906 1 93.88 113 GLN B O 1
ATOM 2329 N N . VAL B 1 114 ? -9.289 5.18 16.031 1 96.12 114 VAL B N 1
ATOM 2330 C CA . VAL B 1 114 ? -9.188 3.84 15.461 1 96.12 114 VAL B CA 1
ATOM 2331 C C . VAL B 1 114 ? -9.148 2.807 16.594 1 96.12 114 VAL B C 1
ATOM 2333 O O . VAL B 1 114 ? -8.633 3.08 17.672 1 96.12 114 VAL B O 1
ATOM 2336 N N . ASN B 1 115 ? -9.703 1.688 16.328 1 96.5 115 ASN B N 1
ATOM 2337 C CA . ASN B 1 115 ? -9.719 0.634 17.328 1 96.5 115 ASN B CA 1
ATOM 2338 C C . ASN B 1 115 ? -8.438 -0.193 17.312 1 96.5 115 ASN B C 1
ATOM 2340 O O . ASN B 1 115 ? -7.535 0.082 16.516 1 96.5 115 ASN B O 1
ATOM 2344 N N . SER B 1 116 ? -8.367 -1.185 18.156 1 95.94 116 SER B N 1
ATOM 2345 C CA . SER B 1 116 ? -7.152 -1.971 18.344 1 95.94 116 SER B CA 1
ATOM 2346 C C . SER B 1 116 ? -6.824 -2.781 17.094 1 95.94 116 SER B C 1
ATOM 2348 O O . SER B 1 116 ? -5.652 -3.002 16.766 1 95.94 116 SER B O 1
ATOM 2350 N N . ASP B 1 117 ? -7.855 -3.178 16.406 1 95.81 117 ASP B N 1
ATOM 2351 C CA . ASP B 1 117 ? -7.629 -3.939 15.188 1 95.81 117 ASP B CA 1
ATOM 2352 C C . ASP B 1 117 ? -6.918 -3.09 14.141 1 95.81 117 ASP B C 1
ATOM 2354 O O . ASP B 1 117 ? -5.98 -3.555 13.484 1 95.81 117 ASP B O 1
ATOM 2358 N N . VAL B 1 118 ? -7.379 -1.91 14.039 1 96.81 118 VAL B N 1
ATOM 2359 C CA . VAL B 1 118 ? -6.766 -0.9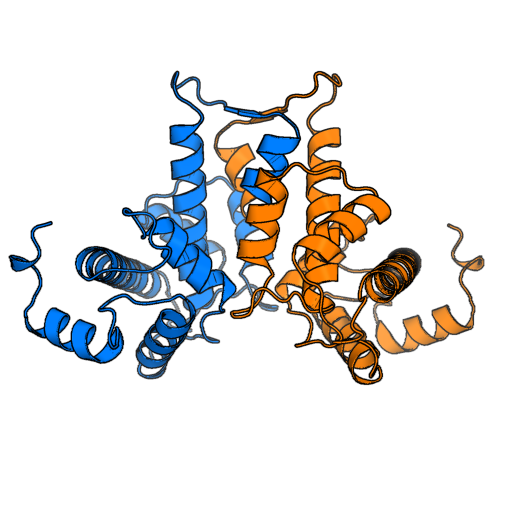95 13.086 1 96.81 118 VAL B CA 1
ATOM 2360 C C . VAL B 1 118 ? -5.332 -0.687 13.508 1 96.81 118 VAL B C 1
ATOM 2362 O O . VAL B 1 118 ? -4.418 -0.705 12.68 1 96.81 118 VAL B O 1
ATOM 2365 N N . ILE B 1 119 ? -5.109 -0.493 14.789 1 96.75 119 ILE B N 1
ATOM 2366 C CA . ILE B 1 119 ? -3.777 -0.199 15.297 1 96.75 119 ILE B CA 1
ATOM 2367 C C . ILE B 1 119 ? -2.832 -1.354 14.969 1 96.75 119 ILE B C 1
ATOM 2369 O O . ILE B 1 119 ? -1.705 -1.136 14.523 1 96.75 119 ILE B O 1
ATOM 2373 N N . GLN B 1 120 ? -3.289 -2.541 15.148 1 94.12 120 GLN B N 1
ATOM 2374 C CA . GLN B 1 120 ? -2.465 -3.713 14.867 1 94.12 120 GLN B CA 1
ATOM 2375 C C . GLN B 1 120 ? -2.092 -3.783 13.391 1 94.12 120 GLN B C 1
ATOM 2377 O O . GLN B 1 120 ? -0.948 -4.09 13.047 1 94.12 120 GLN B O 1
ATOM 2382 N N . GLU B 1 121 ? -3.064 -3.461 12.539 1 93.81 121 GLU B N 1
ATOM 2383 C CA . GLU B 1 121 ? -2.797 -3.463 11.102 1 93.81 121 GLU B CA 1
ATOM 2384 C C . GLU B 1 121 ? -1.795 -2.375 10.727 1 93.81 121 GLU B C 1
ATOM 2386 O O . GLU B 1 121 ? -0.919 -2.594 9.883 1 93.81 121 GLU B O 1
ATOM 2391 N N . VAL B 1 122 ? -1.922 -1.255 11.344 1 95.56 122 VAL B N 1
ATOM 2392 C CA . VAL B 1 122 ? -1.025 -0.132 11.086 1 95.56 122 VAL B CA 1
ATOM 2393 C C . VAL B 1 122 ? 0.395 -0.496 11.516 1 95.56 122 VAL B C 1
ATOM 2395 O O . VAL B 1 122 ? 1.346 -0.307 10.75 1 95.56 122 VAL B O 1
ATOM 2398 N N . VAL B 1 123 ? 0.507 -1.049 12.641 1 94.12 123 VAL B N 1
ATOM 2399 C CA . VAL B 1 123 ? 1.818 -1.429 13.148 1 94.12 123 VAL B CA 1
ATOM 2400 C C . VAL B 1 123 ? 2.422 -2.521 12.273 1 94.12 123 VAL B C 1
ATOM 2402 O O . VAL B 1 123 ? 3.598 -2.453 11.906 1 94.12 123 VAL B O 1
ATOM 2405 N N . GLY B 1 124 ? 1.634 -3.488 11.945 1 90.25 124 GLY B N 1
ATOM 2406 C CA . GLY B 1 124 ? 2.094 -4.566 11.078 1 90.25 124 GLY B CA 1
ATOM 2407 C C . GLY B 1 124 ? 2.598 -4.078 9.734 1 90.25 124 GLY B C 1
ATOM 2408 O O . GLY B 1 124 ? 3.521 -4.664 9.164 1 90.25 124 GLY B O 1
ATOM 2409 N N . HIS B 1 125 ? 2.043 -2.992 9.305 1 91.44 125 HIS B N 1
ATOM 2410 C CA . HIS B 1 125 ? 2.348 -2.51 7.961 1 91.44 125 HIS B CA 1
ATOM 2411 C C . HIS B 1 125 ? 3.49 -1.501 7.984 1 91.44 125 HIS B C 1
ATOM 2413 O O . HIS B 1 125 ? 4.355 -1.516 7.105 1 91.44 125 HIS B O 1
ATOM 2419 N N . TYR B 1 126 ? 3.6 -0.655 8.969 1 92.94 126 TYR B N 1
ATOM 2420 C CA . TYR B 1 126 ? 4.473 0.512 8.891 1 92.94 126 TYR B CA 1
ATOM 2421 C C . TYR B 1 126 ? 5.672 0.36 9.82 1 92.94 126 TYR B C 1
ATOM 2423 O O . TYR B 1 126 ? 6.68 1.052 9.656 1 92.94 126 TYR B O 1
ATOM 2431 N N . ALA B 1 127 ? 5.59 -0.497 10.82 1 92.56 127 ALA B N 1
ATOM 2432 C CA . ALA B 1 127 ? 6.684 -0.626 11.781 1 92.56 127 ALA B CA 1
ATOM 2433 C C . ALA B 1 127 ? 7.828 -1.447 11.203 1 92.56 127 ALA B C 1
ATOM 2435 O O . ALA B 1 127 ? 7.617 -2.285 10.32 1 92.56 127 ALA B O 1
ATOM 2436 N N . ASP B 1 128 ? 8.984 -1.221 11.703 1 89.88 128 ASP B N 1
ATOM 2437 C CA . ASP B 1 128 ? 10.141 -2.02 11.312 1 89.88 128 ASP B CA 1
ATOM 2438 C C . ASP B 1 128 ? 10.227 -3.295 12.148 1 89.88 128 ASP B C 1
ATOM 2440 O O . ASP B 1 128 ? 9.266 -3.668 12.828 1 89.88 128 ASP B O 1
ATOM 2444 N N . ALA B 1 129 ? 11.344 -4.012 11.992 1 84.31 129 ALA B N 1
ATOM 2445 C CA . ALA B 1 129 ? 11.531 -5.305 12.648 1 84.31 129 ALA B CA 1
ATOM 2446 C C . ALA B 1 129 ? 11.539 -5.152 14.164 1 84.31 129 ALA B C 1
ATOM 2448 O O . ALA B 1 129 ? 11.328 -6.125 14.891 1 84.31 129 ALA B O 1
ATOM 2449 N N . HIS B 1 130 ? 11.773 -3.889 14.617 1 88.94 130 HIS B N 1
ATOM 2450 C CA . HIS B 1 130 ? 11.805 -3.633 16.047 1 88.94 130 HIS B CA 1
ATOM 2451 C C . HIS B 1 130 ? 10.516 -2.963 16.516 1 88.94 130 HIS B C 1
ATOM 2453 O O . HIS B 1 130 ? 10.484 -2.342 17.578 1 88.94 130 HIS B O 1
ATOM 2459 N N . TYR B 1 131 ? 9.5 -2.949 15.695 1 89.38 131 TYR B N 1
ATOM 2460 C CA . TYR B 1 131 ? 8.172 -2.414 15.984 1 89.38 131 TYR B CA 1
ATOM 2461 C C . TYR B 1 131 ? 8.227 -0.902 16.172 1 89.38 131 TYR B C 1
ATOM 2463 O O . TYR B 1 131 ? 7.441 -0.337 16.938 1 89.38 131 TYR B O 1
ATOM 2471 N N . ALA B 1 132 ? 9.234 -0.34 15.531 1 93.5 132 ALA B N 1
ATOM 2472 C CA . ALA B 1 132 ? 9.367 1.114 15.578 1 93.5 132 ALA B CA 1
ATOM 2473 C C . ALA B 1 132 ? 8.891 1.747 14.273 1 93.5 132 ALA B C 1
ATOM 2475 O O . ALA B 1 132 ? 9.109 1.196 13.188 1 93.5 132 ALA B O 1
ATOM 2476 N N . ILE B 1 133 ? 8.234 2.869 14.43 1 95.44 133 ILE B N 1
ATOM 2477 C CA . ILE B 1 133 ? 7.742 3.604 13.273 1 95.44 133 ILE B CA 1
ATOM 2478 C C . ILE B 1 133 ? 8.539 4.895 13.109 1 95.44 133 ILE B C 1
ATOM 2480 O O . ILE B 1 133 ? 8.547 5.746 14 1 95.44 133 ILE B O 1
ATOM 2484 N N . ASP B 1 134 ? 9.195 4.969 12.008 1 95.62 134 ASP B N 1
ATOM 2485 C CA . ASP B 1 134 ? 9.945 6.191 11.719 1 95.62 134 ASP B CA 1
ATOM 2486 C C . ASP B 1 134 ? 9.031 7.273 11.141 1 95.62 134 ASP B C 1
ATOM 2488 O O . ASP B 1 134 ? 7.84 7.043 10.938 1 95.62 134 ASP B O 1
ATOM 2492 N N . PHE B 1 135 ? 9.523 8.398 10.93 1 95.69 135 PHE B N 1
ATOM 2493 C CA . PHE B 1 135 ? 8.703 9.57 10.648 1 95.69 135 PHE B CA 1
ATOM 2494 C C . PHE B 1 135 ? 8.031 9.445 9.289 1 95.69 135 PHE B C 1
ATOM 2496 O O . PHE B 1 135 ? 6.844 9.734 9.148 1 95.69 135 PHE B O 1
ATOM 2503 N N . ASP B 1 136 ? 8.82 9.062 8.266 1 94.94 136 ASP B N 1
ATOM 2504 C CA . ASP B 1 136 ? 8.211 8.945 6.949 1 94.94 136 ASP B CA 1
ATOM 2505 C C . ASP B 1 136 ? 7.082 7.91 6.957 1 94.94 136 ASP B C 1
ATOM 2507 O O . ASP B 1 136 ? 6.051 8.102 6.309 1 94.94 136 ASP B O 1
ATOM 2511 N N . SER B 1 137 ? 7.266 6.824 7.727 1 95.12 137 SER B N 1
ATOM 2512 C CA . SER B 1 137 ? 6.207 5.832 7.879 1 95.12 137 SER B CA 1
ATOM 2513 C C . SER B 1 137 ? 4.992 6.418 8.586 1 95.12 137 SER B C 1
ATOM 2515 O 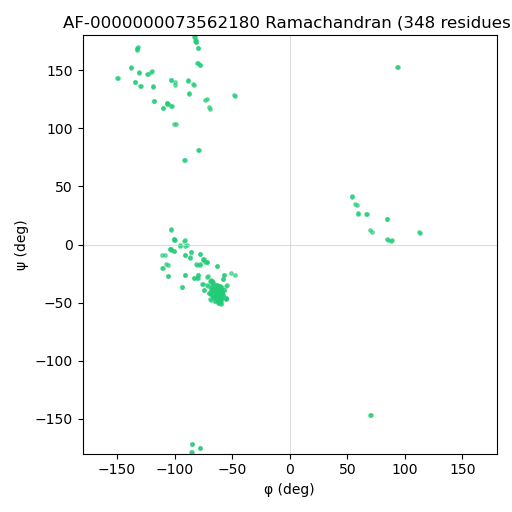O . SER B 1 137 ? 3.85 6.125 8.227 1 95.12 137 SER B O 1
ATOM 2517 N N . PHE B 1 138 ? 5.25 7.227 9.547 1 97.31 138 PHE B N 1
ATOM 2518 C CA . PHE B 1 138 ? 4.184 7.902 10.273 1 97.31 138 PHE B CA 1
ATOM 2519 C C . PHE B 1 138 ? 3.383 8.805 9.352 1 97.31 138 PHE B C 1
ATOM 2521 O O . PHE B 1 138 ? 2.15 8.758 9.344 1 97.31 138 PHE B O 1
ATOM 2528 N N . ILE B 1 139 ? 4.023 9.555 8.586 1 97 139 ILE B N 1
ATOM 2529 C CA . ILE B 1 139 ? 3.365 10.445 7.637 1 97 139 ILE B CA 1
ATOM 2530 C C . ILE B 1 139 ? 2.537 9.625 6.648 1 97 139 ILE B C 1
ATOM 2532 O O . ILE B 1 139 ? 1.375 9.945 6.391 1 97 139 ILE B O 1
ATOM 2536 N N . GLY B 1 140 ? 3.174 8.594 6.121 1 95.62 140 GLY B N 1
ATOM 2537 C CA . GLY B 1 140 ? 2.451 7.723 5.207 1 95.62 140 GLY B CA 1
ATOM 2538 C C . GLY B 1 140 ? 1.195 7.129 5.816 1 95.62 140 GLY B C 1
ATOM 2539 O O . GLY B 1 140 ? 0.155 7.059 5.16 1 95.62 140 GLY B O 1
ATOM 2540 N N . CYS B 1 141 ? 1.317 6.797 7.004 1 96.88 141 CYS B N 1
ATOM 2541 C CA . CYS B 1 141 ? 0.188 6.223 7.727 1 96.88 141 CYS B CA 1
ATOM 2542 C C . CYS B 1 141 ? -0.941 7.238 7.867 1 96.88 141 CYS B C 1
ATOM 2544 O O . CYS B 1 141 ? -2.102 6.922 7.598 1 96.88 141 CYS B O 1
ATOM 2546 N N . LEU B 1 142 ? -0.647 8.445 8.289 1 98.06 142 LEU B N 1
ATOM 2547 C CA . LEU B 1 142 ? -1.654 9.484 8.492 1 98.06 142 LEU B CA 1
ATOM 2548 C C . LEU B 1 142 ? -2.344 9.836 7.18 1 98.06 142 LEU B C 1
ATOM 2550 O O . LEU B 1 142 ? -3.564 10 7.141 1 98.06 142 LEU B O 1
ATOM 2554 N N . VAL B 1 143 ? -1.562 9.883 6.172 1 96.81 143 VAL B N 1
ATOM 2555 C CA . VAL B 1 143 ? -2.104 10.188 4.852 1 96.81 143 VAL B CA 1
ATOM 2556 C C . VAL B 1 143 ? -3.061 9.078 4.418 1 96.81 143 VAL B C 1
ATOM 2558 O O . VAL B 1 143 ? -4.152 9.352 3.916 1 96.81 143 VAL B O 1
ATOM 2561 N N . ARG B 1 144 ? -2.695 7.875 4.656 1 96.75 144 ARG B N 1
ATOM 2562 C CA . ARG B 1 144 ? -3.529 6.734 4.285 1 96.75 144 ARG B CA 1
ATOM 2563 C C . ARG B 1 144 ? -4.816 6.711 5.102 1 96.75 144 ARG B C 1
ATOM 2565 O O . ARG B 1 144 ? -5.898 6.488 4.559 1 96.75 144 ARG B O 1
ATOM 2572 N N . LEU B 1 145 ? -4.68 6.961 6.312 1 97.94 145 LEU B N 1
ATOM 2573 C CA . LEU B 1 145 ? -5.855 7.008 7.172 1 97.94 145 LEU B CA 1
ATOM 2574 C C . LEU B 1 145 ? -6.812 8.109 6.73 1 97.94 145 LEU B C 1
ATOM 2576 O O . LEU B 1 145 ? -8.016 7.887 6.609 1 97.94 145 LEU B O 1
ATOM 2580 N N . GLU B 1 146 ? -6.301 9.242 6.496 1 97.75 146 GLU B N 1
ATOM 2581 C CA . GLU B 1 146 ? -7.141 10.344 6.043 1 97.75 146 GLU B CA 1
ATOM 2582 C C . GLU B 1 146 ? -7.863 9.992 4.746 1 97.75 146 GLU B C 1
ATOM 2584 O O . GLU B 1 146 ? -9.055 10.289 4.594 1 97.75 146 GLU B O 1
ATOM 2589 N N . THR B 1 147 ? -7.176 9.398 3.828 1 97.19 147 THR B N 1
ATOM 2590 C CA . THR B 1 147 ? -7.758 9 2.553 1 97.19 147 THR B CA 1
ATOM 2591 C C . THR B 1 147 ? -8.898 8 2.768 1 97.19 147 THR B C 1
ATOM 2593 O O . THR B 1 147 ? -9.977 8.148 2.189 1 97.19 147 THR B O 1
ATOM 2596 N N . LEU B 1 148 ? -8.648 7.051 3.611 1 97.62 148 LEU B N 1
ATOM 2597 C CA . LEU B 1 148 ? -9.641 6.004 3.842 1 97.62 148 LEU B CA 1
ATOM 2598 C C . LEU B 1 148 ? -10.867 6.562 4.555 1 97.62 148 LEU B C 1
ATOM 2600 O O . LEU B 1 148 ? -12 6.203 4.223 1 97.62 148 LEU B O 1
ATOM 2604 N N . PHE B 1 149 ? -10.664 7.445 5.453 1 97.44 149 PHE B N 1
ATOM 2605 C CA . PHE B 1 149 ? -11.789 8.062 6.145 1 97.44 149 PHE B CA 1
ATOM 2606 C C . PHE B 1 149 ? -12.586 8.953 5.195 1 97.44 149 PHE B C 1
ATOM 2608 O O . PHE B 1 149 ? -13.82 8.93 5.199 1 97.44 149 PHE B O 1
ATOM 2615 N N . LYS B 1 150 ? -11.883 9.703 4.391 1 96.25 150 LYS B N 1
ATOM 2616 C CA . LYS B 1 150 ? -12.555 10.555 3.412 1 96.25 150 LYS B CA 1
ATOM 2617 C C . LYS B 1 150 ? -13.352 9.719 2.416 1 96.25 150 LYS B C 1
ATOM 2619 O O . LYS B 1 150 ? -14.484 10.062 2.072 1 96.25 150 LYS B O 1
ATOM 2624 N N . MET B 1 151 ? -12.758 8.68 1.961 1 96.25 151 MET B N 1
ATOM 2625 C CA . MET B 1 151 ? -13.43 7.785 1.025 1 96.25 151 MET B CA 1
ATOM 2626 C C . MET B 1 151 ? -14.695 7.195 1.651 1 96.25 151 MET B C 1
ATOM 2628 O O . MET B 1 151 ? -15.742 7.129 1.003 1 96.25 151 MET B O 1
ATOM 2632 N N . PHE B 1 152 ? -14.602 6.793 2.871 1 97.88 152 PHE B N 1
ATOM 2633 C CA . PHE B 1 152 ? -15.75 6.23 3.564 1 97.88 152 PHE B CA 1
ATOM 2634 C C . PHE B 1 152 ? -16.891 7.242 3.623 1 97.88 152 PHE B C 1
ATOM 2636 O O . PHE B 1 152 ? -18.047 6.898 3.346 1 97.88 152 PHE B O 1
ATOM 2643 N N . LYS B 1 153 ? -16.562 8.422 3.998 1 96.62 153 LYS B N 1
ATOM 2644 C CA . LYS B 1 153 ? -17.562 9.477 4.09 1 96.62 153 LYS B CA 1
ATOM 2645 C C . LYS B 1 153 ? -18.219 9.727 2.738 1 96.62 153 LYS B C 1
ATOM 2647 O O . LYS B 1 153 ? -19.438 9.93 2.662 1 96.62 153 LYS B O 1
ATOM 2652 N N . THR B 1 154 ? -17.469 9.633 1.702 1 96.12 154 THR B N 1
ATOM 2653 C CA . THR B 1 154 ? -17.984 9.875 0.358 1 96.12 154 THR B CA 1
ATOM 2654 C C . THR B 1 154 ? -18.906 8.742 -0.079 1 96.12 154 THR B C 1
ATOM 2656 O O . THR B 1 154 ? -19.875 8.969 -0.788 1 96.12 154 THR B O 1
ATOM 2659 N N . LEU B 1 155 ? -18.547 7.574 0.345 1 96.62 155 LEU B N 1
ATOM 2660 C CA . LEU B 1 155 ? -19.312 6.395 -0.048 1 96.62 155 LEU B CA 1
ATOM 2661 C C . LEU B 1 155 ? -20.562 6.258 0.8 1 96.62 155 LEU B C 1
ATOM 2663 O O . LEU B 1 155 ? -21.578 5.703 0.344 1 96.62 155 LEU B O 1
ATOM 2667 N N . ASP B 1 156 ? -20.5 6.762 2.037 1 97 156 ASP B N 1
ATOM 2668 C CA . ASP B 1 156 ? -21.656 6.695 2.945 1 97 156 ASP B CA 1
ATOM 2669 C C . ASP B 1 156 ? -22.516 7.945 2.82 1 97 156 ASP B C 1
ATOM 2671 O O . ASP B 1 156 ? -22.719 8.664 3.799 1 97 156 ASP B O 1
ATOM 2675 N N . LYS B 1 157 ? -23.188 8.062 1.795 1 92.38 157 LYS B N 1
ATOM 2676 C CA . LYS B 1 157 ? -23.953 9.258 1.474 1 92.38 157 LYS B CA 1
ATOM 2677 C C . LYS B 1 157 ? -25.125 9.438 2.436 1 92.38 157 LYS B C 1
ATOM 2679 O O . LYS B 1 157 ? -25.484 10.562 2.779 1 92.38 157 LYS B O 1
ATOM 2684 N N . LYS B 1 158 ? -25.688 8.336 2.902 1 93.81 158 LYS B N 1
ATOM 2685 C CA . LYS B 1 158 ? -26.875 8.414 3.746 1 93.81 158 LYS B CA 1
ATOM 2686 C C . LYS B 1 158 ? -26.5 8.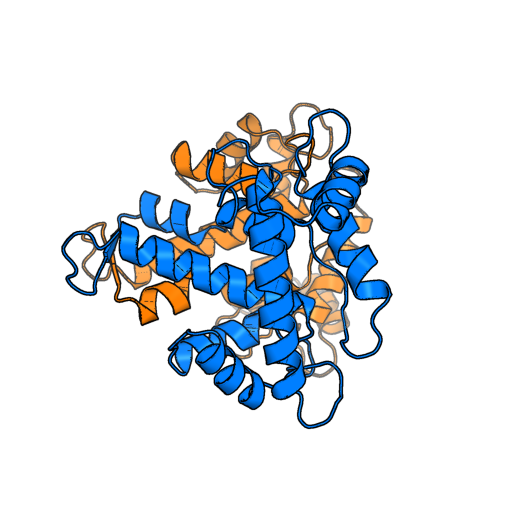469 5.223 1 93.81 158 LYS B C 1
ATOM 2688 O O . LYS B 1 158 ? -27.375 8.391 6.094 1 93.81 158 LYS B O 1
ATOM 2693 N N . ASN B 1 159 ? -25.156 8.508 5.422 1 94.38 159 ASN B N 1
ATOM 2694 C CA . ASN B 1 159 ? -24.672 8.555 6.797 1 94.38 159 ASN B CA 1
ATOM 2695 C C . ASN B 1 159 ? -25.234 7.41 7.633 1 94.38 159 ASN B C 1
ATOM 2697 O O . ASN B 1 159 ? -25.688 7.625 8.758 1 94.38 159 ASN B O 1
ATOM 2701 N N . SER B 1 160 ? -25.297 6.242 7.078 1 95.31 160 SER B N 1
ATOM 2702 C CA . SER B 1 160 ? -25.781 5.043 7.746 1 95.31 160 SER B CA 1
ATOM 2703 C C . SER B 1 160 ? -24.719 4.426 8.641 1 95.31 160 SER B C 1
ATOM 2705 O O . SER B 1 160 ? -25.016 3.576 9.484 1 95.31 160 SER B O 1
ATOM 2707 N N . GLY B 1 161 ? -23.484 4.785 8.445 1 96.62 161 GLY B N 1
ATOM 2708 C CA . GLY B 1 161 ? -22.375 4.191 9.18 1 96.62 161 GLY B CA 1
ATOM 2709 C C . GLY B 1 161 ? -21.812 2.951 8.516 1 96.62 161 GLY B C 1
ATOM 2710 O O . GLY B 1 161 ? -20.922 2.289 9.07 1 96.62 161 GLY B O 1
ATOM 2711 N N . LYS B 1 162 ? -22.344 2.625 7.348 1 97.75 162 LYS B N 1
ATOM 2712 C CA . LYS B 1 162 ? -21.875 1.464 6.598 1 97.75 162 LYS B CA 1
ATOM 2713 C C . LYS B 1 162 ? -21.766 1.78 5.109 1 97.75 162 LYS B C 1
ATOM 2715 O O . LYS B 1 162 ? -22.469 2.654 4.602 1 97.75 162 LYS B O 1
ATOM 2720 N N . ILE B 1 163 ? -20.891 1.106 4.438 1 98 163 ILE B N 1
ATOM 2721 C CA . ILE B 1 163 ? -20.781 1.209 2.986 1 98 163 ILE B CA 1
ATOM 2722 C C . ILE B 1 163 ? -21.016 -0.161 2.354 1 98 163 ILE B C 1
ATOM 2724 O O . ILE B 1 163 ? -20.719 -1.191 2.963 1 98 163 ILE B O 1
ATOM 2728 N N . VAL B 1 164 ? -21.547 -0.138 1.164 1 97.56 164 VAL B N 1
ATOM 2729 C CA . VAL B 1 164 ? -21.828 -1.352 0.402 1 97.56 164 VAL B CA 1
ATOM 2730 C C . VAL B 1 164 ? -21.016 -1.342 -0.893 1 97.56 164 VAL B C 1
ATOM 2732 O O . VAL B 1 164 ? -21.109 -0.395 -1.679 1 97.56 164 VAL B O 1
ATOM 2735 N N . LEU B 1 165 ? -20.234 -2.391 -1.043 1 97.88 165 LEU B N 1
ATOM 2736 C CA . LEU B 1 165 ? -19.344 -2.434 -2.195 1 97.88 165 LEU B CA 1
ATOM 2737 C C . LEU B 1 165 ? -19.484 -3.756 -2.945 1 97.88 165 LEU B C 1
ATOM 2739 O O . LEU B 1 165 ? -19.594 -4.816 -2.324 1 97.88 165 LEU B O 1
ATOM 2743 N N . ASP B 1 166 ? -19.531 -3.65 -4.27 1 98 166 ASP B N 1
ATOM 2744 C CA . ASP B 1 166 ? -19.328 -4.875 -5.039 1 98 166 ASP B CA 1
ATOM 2745 C C . ASP B 1 166 ? -17.844 -5.172 -5.211 1 98 166 ASP B C 1
ATOM 2747 O O . ASP B 1 166 ? -17 -4.414 -4.734 1 98 166 ASP B O 1
ATOM 2751 N N . ILE B 1 167 ? -17.641 -6.273 -5.871 1 97.19 167 ILE B N 1
ATOM 2752 C CA . ILE B 1 167 ? -16.266 -6.781 -5.898 1 97.19 167 ILE B CA 1
ATOM 2753 C C . ILE B 1 167 ? -15.367 -5.812 -6.656 1 97.19 167 ILE B C 1
ATOM 2755 O O . ILE B 1 167 ? -14.227 -5.57 -6.254 1 97.19 167 ILE B O 1
ATOM 2759 N N . GLN B 1 168 ? -15.805 -5.23 -7.738 1 97.56 168 GLN B N 1
ATOM 2760 C CA . GLN B 1 168 ? -14.984 -4.312 -8.523 1 97.56 168 GLN B CA 1
ATOM 2761 C C . GLN B 1 168 ? -14.703 -3.029 -7.746 1 97.56 168 GLN B C 1
ATOM 2763 O O . GLN B 1 168 ? -13.578 -2.531 -7.75 1 97.56 168 GLN B O 1
ATOM 2768 N N . GLN B 1 169 ? -15.734 -2.553 -7.047 1 97.19 169 GLN B N 1
ATOM 2769 C CA . GLN B 1 169 ? -15.562 -1.37 -6.207 1 97.19 169 GLN B CA 1
ATOM 2770 C C . GLN B 1 169 ? -14.578 -1.637 -5.07 1 97.19 169 GLN B C 1
ATOM 2772 O O . GLN B 1 169 ? -13.695 -0.82 -4.805 1 97.19 169 GLN B O 1
ATOM 2777 N N . TRP B 1 170 ? -14.695 -2.766 -4.496 1 97.75 170 TRP B N 1
ATOM 2778 C CA . TRP B 1 170 ? -13.82 -3.176 -3.4 1 97.75 170 TRP B CA 1
ATOM 2779 C C . TRP B 1 170 ? -12.359 -3.197 -3.848 1 97.75 170 TRP B C 1
ATOM 2781 O O . TRP B 1 170 ? -11.508 -2.545 -3.238 1 97.75 170 TRP B O 1
ATOM 2791 N N . VAL B 1 171 ? -12.125 -3.846 -4.93 1 97.75 171 VAL B N 1
ATOM 2792 C CA . VAL B 1 171 ? -10.758 -4 -5.41 1 97.75 171 VAL B CA 1
ATOM 2793 C C . VAL B 1 171 ? -10.195 -2.643 -5.824 1 97.75 171 VAL B C 1
ATOM 2795 O O . VAL B 1 171 ? -9.062 -2.297 -5.48 1 97.75 171 VAL B O 1
ATOM 2798 N N . CYS B 1 172 ? -10.992 -1.872 -6.508 1 96.56 172 CYS B N 1
ATOM 2799 C CA . CYS B 1 172 ? -10.578 -0.564 -7 1 96.56 172 CYS B CA 1
ATOM 2800 C C . CYS B 1 172 ? -10.172 0.352 -5.852 1 96.56 172 CYS B C 1
ATOM 2802 O O . CYS B 1 172 ? -9.148 1.035 -5.926 1 96.56 172 CYS B O 1
ATOM 2804 N N . LEU B 1 173 ? -10.961 0.279 -4.746 1 95.81 173 LEU B N 1
ATOM 2805 C CA . LEU B 1 173 ? -10.758 1.207 -3.637 1 95.81 173 LEU B CA 1
ATOM 2806 C C . LEU B 1 173 ? -9.641 0.724 -2.717 1 95.81 173 LEU B C 1
ATOM 2808 O O . LEU B 1 173 ? -8.922 1.534 -2.127 1 95.81 173 LEU B O 1
ATOM 2812 N N . ALA B 1 174 ? -9.422 -0.592 -2.637 1 96.5 174 ALA B N 1
ATOM 2813 C CA . ALA B 1 174 ? -8.531 -1.138 -1.615 1 96.5 174 ALA B CA 1
ATOM 2814 C C . ALA B 1 174 ? -7.18 -1.515 -2.213 1 96.5 174 ALA B C 1
ATOM 2816 O O . ALA B 1 174 ? -6.246 -1.864 -1.482 1 96.5 174 ALA B O 1
ATOM 2817 N N . ILE B 1 175 ? -7.012 -1.397 -3.531 1 95.06 175 ILE B N 1
ATOM 2818 C CA . ILE B 1 175 ? -5.832 -1.941 -4.191 1 95.06 175 ILE B CA 1
ATOM 2819 C C . ILE B 1 175 ? -4.625 -1.048 -3.91 1 95.06 175 ILE B C 1
ATOM 2821 O O . ILE B 1 175 ? -3.479 -1.474 -4.066 1 95.06 175 ILE B O 1
ATOM 2825 N N . ASN B 1 176 ? -4.859 0.142 -3.398 1 85.19 176 ASN B N 1
ATOM 2826 C CA . ASN B 1 176 ? -3.762 1.075 -3.168 1 85.19 176 ASN B CA 1
ATOM 2827 C C . ASN B 1 176 ? -3.176 0.918 -1.767 1 85.19 176 ASN B C 1
ATOM 2829 O O . ASN B 1 176 ? -3.896 0.591 -0.822 1 85.19 176 ASN B O 1
#

Sequence (352 aa):
MDPNEVDPHFKHLFIKISGNDSEISPFELQEILNDVMKKRLDVKTDGFSLQTCRQIVGLMDRDGTSKLGLLEFHALWTKIQKYLDIFRRHDSDSSGTMSSHELREALTEAGFQVNSDVIQEVVGHYADAHYAIDFDSFIGCLVRLETLFKMFKTLDKKNSGKIVLDIQQWVCLAINMDPNEVDPHFKHLFIKISGNDSEISPFELQEILNDVMKKRLDVKTDGFSLQTCRQIVGLMDRDGTSKLGLLEFHALWTKIQKYLDIFRRHDSDSSGTMSSHELREALTEAGFQVNSDVIQEVVGHYADAHYAIDFDSFIGCLVRLETLFKMFKTLDKKNSGKIVLDIQQWVCLAIN

Nearest PDB structures (foldseek):
  3bow-assembly1_A  TM=9.549E-01  e=1.247E-17  Rattus norvegicus
  1alv-assembly1_B  TM=9.129E-01  e=3.045E-17  Sus scrofa
  6qlb-assembly1_A  TM=9.222E-01  e=1.099E-16  Homo sapiens
  1aj5-assembly2_B-3  TM=8.429E-01  e=5.240E-16  Rattus norvegicus
  1kfx-assembly1_S  TM=8.531E-01  e=2.363E-15  Homo sapiens

=== Feature glossary ===
Reading guide. The protein is described through the following features:

Foldseek 3Di. A 3Di character summarizes, for each residue, the relative orientation of the Cα frame of its nearest spatial neighbor. Because it encodes fold topology rather than chemistry, 3Di alignments detect remote structural similarity that sequence alignment misses.

Contact-map, Ramachandran, and PAE plots. Plot images: a contact map (which residues are close in 3D, as an N×N binary image), a Ramachandran scatter (backbone torsion angles, revealing secondary-structure composition at a glance), and — for AlphaFold structures — a PAE heatmap (pairwise prediction confidence).

Radius of gyration, Cα contacts, bounding box. Radius of gyration (Rg) is the root-mean-square distance of Cα atoms from their centroid — a single number for overall size and compactness. A globular domain of N residues has Rg ≈ 2.2·N^0.38 Å; an extended or disordered chain has a much larger Rg. The Cα contact count is the number of residue pairs whose Cα atoms are within 8 Å and are more than four positions apart in sequence — a standard proxy for tertiary packing density. The bounding box is the smallest axis-aligned box enclosing all Cα atoms.

Secondary structure (8-state, DSSP). Eight-state secondary structure (DSSP): H is the canonical α-helix, G the tighter 3₁₀-helix, I the wider π-helix; E/B are β-structure, T and S are turns and bends, and '-' is everything else. DSSP derives these from the pattern of main-chain N–H···O=C hydrogen bonds, not from the sequence.

B-factor. B-factor (Debye–Waller factor) reflects atomic displacement in the crystal lattice. It is an experimental observable (units Å²), not a prediction; low values mean the atom is pinned down, high values mean it moves or is heterogeneous across the crystal.

pLDDT. pLDDT is the predicted lDDT-Cα score: AlphaFold's confidence that the local environment of each residue (all inter-atomic distances within 15 Å) is correctly placed. It is a per-residue number between 0 and 100, with higher meaning more reliable.

Nearest PDB structures. Nearest PDB neighbors are the top structural matches found by Foldseek when searching this structure against the entire Protein Data Bank. Each hit reports a TM-score (0 to 1; >0.5 almost always implies the same fold) and an E-value. These are *structural* homologs — they may share no detectable sequence similarity.

Solvent-accessible surface area. Accessible surface area quantifies burial. A residue with SASA near zero is packed into the hydrophobic core; one with SASA >100 Å² sits on the surface. Computed here via the Shrake–Rupley numerical algorithm with a 1.4 Å probe.

Rendered structure images. Structure images are PyMOL renders from six orthogonal camera directions. Cartoon representation draws helices as coils and strands as arrows; sticks shows the backbone as bonds; surface shows the solvent-excluded envelope. Rainbow coloring maps sequence position to hue (blue→red, N→C); chain coloring assigns a distinct color per polypeptide.

Backbone torsions (φ/ψ). φ (phi) and ψ (psi) are the two rotatable backbone dihedrals per residue: φ is the C(i-1)–N–Cα–C torsion, ψ is the N–Cα–C–N(i+1) torsion, both in degrees on (−180°, 180°]. α-helical residues cluster near (−60°, −45°); β-strand residues near (−120°, +130°). A Ramachandran plot is simply a scatter of (φ, ψ) for every residue.

Predicted aligned error. Predicted Aligned Error (PAE) is an AlphaFold confidence matrix: entry (i, j) is the expected error in the position of residue j, in ångströms, when the prediction is superimposed on the true structure at residue i. Low PAE within a block of residues means that block is internally rigid and well-predicted; high PAE between two blocks means their relative placement is uncertain even if each block individually is confident.

mmCIF coordinates. Structure coordinates are given as an mmCIF _atom_site loop: one row per atom with element, residue name, chain id, sequence number, and x/y/z position in Å. Only the four main-chain atoms per residue are included here; side chains are omitted to keep the record compact.

InterPro / GO / CATH / organism. Database cross-references. InterPro integrates a dozen domain/family signature databases into unified entries with residue-range hits. GO terms attach function/process/location labels with evidence codes. CATH codes position the fold in a four-level structural taxonomy. Organism is the NCBI-taxonomy species name.

Secondary structure (3-state, P-SEA). SS3 is a coarse helix/strand/coil call (letters a/b/c) made by the P-SEA algorithm from inter-Cα distances and dihedrals. It is less detailed than DSSP but needs only Cα positions.

Sequence. Sequence gives the chain of amino acids in standard one-letter code (A=alanine, C=cysteine, …, Y=tyrosine), read N→C. It is the only feature that is directly encoded by the gene; all structural features are derived from the folded form of this sequence.